Protein AF-A0A1S3YRH4-F1 (afdb_monomer)

InterPro domains:
  IPR007581 Endonuclease V [PF04493] (27-165)
  IPR007581 Endonuclease V [PTHR28511] (27-176)
  IPR007581 Endonuclease V [cd06559] (27-170)

Structure (mmCIF, N/CA/C/O backbone):
data_AF-A0A1S3YRH4-F1
#
_entry.id   AF-A0A1S3YRH4-F1
#
loop_
_atom_site.group_PDB
_atom_site.id
_atom_site.type_sym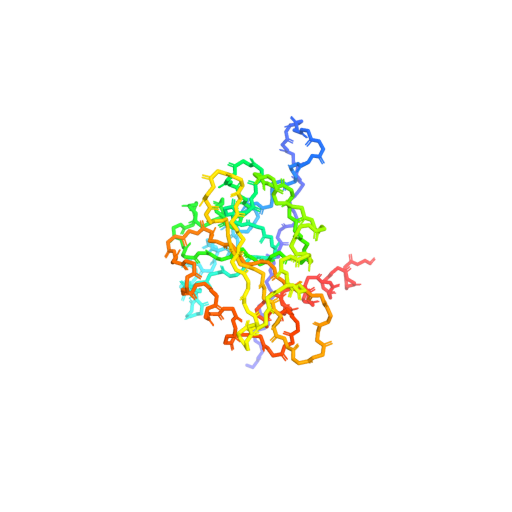bol
_atom_site.label_atom_id
_atom_site.label_alt_id
_atom_site.label_comp_id
_atom_site.label_asym_id
_atom_site.label_entity_id
_atom_site.label_seq_id
_atom_site.pdbx_PDB_ins_code
_atom_site.Cartn_x
_atom_site.Cartn_y
_atom_site.Cartn_z
_atom_site.occupancy
_atom_site.B_iso_or_equiv
_atom_site.auth_seq_id
_atom_site.auth_comp_id
_atom_site.auth_asym_id
_atom_site.auth_atom_id
_atom_site.pdbx_PDB_model_num
ATOM 1 N N . MET A 1 1 ? 37.713 -3.242 -17.445 1.00 33.09 1 MET A N 1
ATOM 2 C CA . MET A 1 1 ? 37.711 -2.655 -16.093 1.00 33.09 1 MET A CA 1
ATOM 3 C C . MET A 1 1 ? 37.104 -1.276 -16.250 1.00 33.09 1 MET A C 1
ATOM 5 O O . MET A 1 1 ? 37.664 -0.493 -17.000 1.00 33.09 1 MET A O 1
ATOM 9 N N . ASN A 1 2 ? 35.943 -1.085 -15.620 1.00 30.12 2 ASN A N 1
ATOM 10 C CA . ASN A 1 2 ? 35.124 0.131 -15.515 1.00 30.12 2 ASN A CA 1
ATOM 11 C C . ASN A 1 2 ? 34.369 0.575 -16.782 1.00 30.12 2 ASN A C 1
ATOM 13 O O . ASN A 1 2 ? 34.839 1.422 -17.530 1.00 30.12 2 ASN A O 1
ATOM 17 N N . ASP A 1 3 ? 33.164 0.018 -16.954 1.00 28.14 3 ASP A N 1
ATOM 18 C CA . ASP A 1 3 ? 32.075 0.634 -17.722 1.00 28.14 3 ASP A CA 1
ATOM 19 C C . ASP A 1 3 ? 31.057 1.213 -16.726 1.00 28.14 3 ASP A C 1
ATOM 21 O O . ASP A 1 3 ? 30.126 0.531 -16.287 1.00 28.14 3 ASP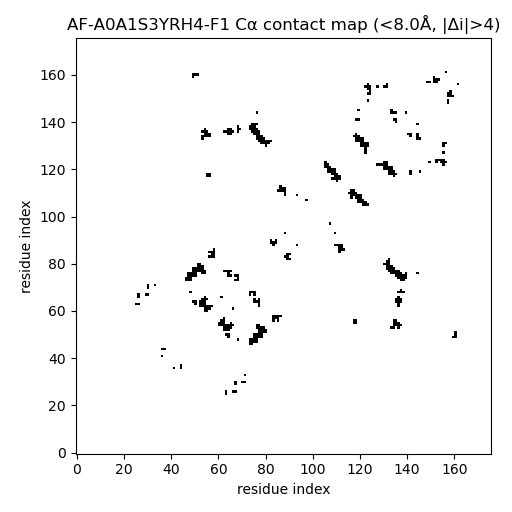 A O 1
ATOM 25 N N . ASP A 1 4 ? 31.255 2.475 -16.354 1.00 32.66 4 ASP A N 1
ATOM 26 C CA . ASP A 1 4 ? 30.275 3.285 -15.635 1.00 32.66 4 ASP A CA 1
ATOM 27 C C . ASP A 1 4 ? 29.187 3.732 -16.621 1.00 32.66 4 ASP A C 1
ATOM 29 O O . ASP A 1 4 ? 29.315 4.734 -17.324 1.00 32.66 4 ASP A O 1
ATOM 33 N N . LYS A 1 5 ? 28.097 2.963 -16.714 1.00 31.56 5 LYS A N 1
ATOM 34 C CA . LYS A 1 5 ? 26.889 3.397 -17.429 1.00 31.56 5 LYS A CA 1
ATOM 35 C C . LYS A 1 5 ? 26.011 4.204 -16.481 1.00 31.56 5 LYS A C 1
ATOM 37 O O . LYS A 1 5 ? 25.151 3.661 -15.789 1.00 31.56 5 LYS A O 1
ATOM 42 N N . GLU A 1 6 ? 26.249 5.512 -16.467 1.00 27.02 6 GLU A N 1
ATOM 43 C CA . GLU A 1 6 ? 25.342 6.516 -15.915 1.00 27.02 6 GLU A CA 1
ATOM 44 C C . GLU A 1 6 ? 23.920 6.318 -16.459 1.00 27.02 6 GLU A C 1
ATOM 46 O O . GLU A 1 6 ? 23.666 6.356 -17.666 1.00 27.02 6 GLU A O 1
ATOM 51 N N . ALA A 1 7 ? 22.966 6.122 -15.548 1.00 29.58 7 ALA A N 1
ATOM 52 C CA . ALA A 1 7 ? 21.548 6.178 -15.856 1.00 29.58 7 ALA A CA 1
ATOM 53 C C . ALA A 1 7 ? 21.168 7.634 -16.168 1.00 29.58 7 ALA A C 1
ATOM 55 O O . ALA A 1 7 ? 20.941 8.445 -15.271 1.00 29.58 7 ALA A O 1
ATOM 56 N N . THR A 1 8 ? 21.104 7.967 -17.453 1.00 25.91 8 THR A N 1
ATOM 57 C CA . THR A 1 8 ? 20.607 9.252 -17.948 1.00 25.91 8 THR A CA 1
ATOM 58 C C . THR A 1 8 ? 19.103 9.364 -17.672 1.00 25.91 8 THR A C 1
ATOM 60 O O . THR A 1 8 ? 18.264 8.727 -18.312 1.00 25.91 8 THR A O 1
ATOM 63 N N . PHE A 1 9 ? 18.749 10.161 -16.661 1.00 31.09 9 PHE A N 1
ATOM 64 C CA . PHE A 1 9 ? 17.375 10.570 -16.374 1.00 31.09 9 PHE A CA 1
ATOM 65 C C . PHE A 1 9 ? 17.055 11.808 -17.216 1.00 31.09 9 PHE A C 1
ATOM 67 O O . PHE A 1 9 ? 17.721 12.832 -17.093 1.00 31.09 9 PHE A O 1
ATOM 74 N N . SER A 1 10 ? 16.061 11.707 -18.097 1.00 30.06 10 SER A N 1
ATOM 75 C CA . SER A 1 10 ? 15.602 12.830 -18.910 1.00 30.06 10 SER A CA 1
ATOM 76 C C . SER A 1 10 ? 14.799 13.800 -18.046 1.00 30.06 10 SER A C 1
ATOM 78 O O . SER A 1 10 ? 13.695 13.465 -17.610 1.00 30.06 10 SER A O 1
ATOM 80 N N . GLU A 1 11 ? 15.314 15.008 -17.841 1.00 33.12 11 GLU A N 1
ATOM 81 C CA . GLU A 1 11 ? 14.504 16.143 -17.409 1.00 33.12 11 GLU A CA 1
ATOM 82 C C . GLU A 1 11 ? 13.465 16.426 -18.500 1.00 33.12 11 GLU A C 1
ATOM 84 O O . GLU A 1 11 ? 13.799 16.863 -19.601 1.00 33.12 11 GLU A O 1
ATOM 89 N N . ARG A 1 12 ? 12.193 16.119 -18.233 1.00 33.22 12 ARG A N 1
ATOM 90 C CA . ARG A 1 12 ? 11.092 16.549 -19.096 1.00 33.22 12 ARG A CA 1
ATOM 91 C C . ARG A 1 12 ? 10.266 17.595 -18.370 1.00 33.22 12 ARG A C 1
ATOM 93 O O . ARG A 1 12 ? 9.670 17.317 -17.332 1.00 33.22 12 ARG A O 1
ATOM 100 N N . ASN A 1 13 ? 10.244 18.788 -18.961 1.00 33.44 13 ASN A N 1
ATOM 101 C CA . ASN A 1 13 ? 9.302 19.851 -18.646 1.00 33.44 13 ASN A CA 1
ATOM 102 C C . ASN A 1 13 ? 7.877 19.295 -18.714 1.00 33.44 13 ASN A C 1
ATOM 104 O O . ASN A 1 13 ? 7.435 18.803 -19.753 1.00 33.44 13 ASN A O 1
ATOM 108 N N . CYS A 1 14 ? 7.180 19.355 -17.582 1.00 34.00 14 CYS A N 1
ATOM 109 C CA . CYS A 1 14 ? 5.786 18.966 -17.450 1.00 34.00 14 CYS A CA 1
ATOM 110 C C . CYS A 1 14 ? 4.911 20.028 -18.128 1.00 34.00 14 CYS A C 1
ATOM 112 O O . CYS A 1 14 ? 4.502 21.007 -17.509 1.00 34.00 14 CYS A O 1
ATOM 114 N N . SER A 1 15 ? 4.676 19.867 -19.427 1.00 36.12 15 SER A N 1
ATOM 115 C CA . SER A 1 15 ? 3.662 20.613 -20.166 1.00 36.12 15 SER A CA 1
ATOM 116 C C . SER A 1 15 ? 2.435 19.723 -20.350 1.00 36.12 15 SER A C 1
ATOM 118 O O . SER A 1 15 ? 2.284 19.065 -21.377 1.00 36.12 15 SER A O 1
ATOM 120 N N . THR A 1 16 ? 1.563 19.697 -19.344 1.00 36.62 16 THR A N 1
ATOM 121 C CA . THR A 1 16 ? 0.171 19.259 -19.502 1.00 36.62 16 THR A CA 1
ATOM 122 C C . THR A 1 16 ? -0.742 20.278 -18.841 1.00 36.62 16 THR A C 1
ATOM 124 O O . THR A 1 16 ? -0.547 20.662 -17.689 1.00 36.62 16 THR A O 1
ATOM 127 N N . GLU A 1 17 ? -1.696 20.750 -19.632 1.00 33.44 17 GLU A N 1
ATOM 128 C CA . GLU A 1 17 ? -2.627 21.833 -19.354 1.00 33.44 17 GLU A CA 1
ATOM 129 C C . GLU A 1 17 ? -3.457 21.600 -18.075 1.00 33.44 17 GLU A C 1
ATOM 131 O O . GLU A 1 17 ? -3.963 20.511 -17.817 1.00 33.44 17 GLU A O 1
ATOM 136 N N . PHE A 1 18 ? -3.551 22.671 -17.281 1.00 41.06 18 PHE A N 1
ATOM 137 C CA . PHE A 1 18 ? -4.451 22.969 -16.157 1.00 41.06 18 PHE A CA 1
ATOM 138 C C . PHE A 1 18 ? -5.269 21.805 -15.546 1.00 41.06 18 PHE A C 1
ATOM 140 O O . PHE A 1 18 ? -6.384 21.503 -15.972 1.00 41.06 18 PHE A O 1
ATOM 147 N N . GLN A 1 19 ? -4.785 21.244 -14.432 1.00 33.69 19 GLN A N 1
ATOM 148 C CA . GLN A 1 19 ? -5.600 20.471 -13.488 1.00 33.69 19 GLN A CA 1
ATOM 149 C C . GLN A 1 19 ? -5.429 21.033 -12.072 1.00 33.69 19 GLN A C 1
ATOM 151 O O . GLN A 1 19 ? -4.353 21.485 -11.690 1.00 33.69 19 GLN A O 1
ATOM 156 N N . SER A 1 20 ? -6.527 21.050 -11.313 1.00 30.47 20 SER A N 1
ATOM 157 C CA . SER A 1 20 ? -6.654 21.617 -9.962 1.00 30.47 20 SER A CA 1
ATOM 158 C C . SER A 1 20 ? -5.473 21.299 -9.016 1.00 30.47 20 SER A C 1
ATOM 160 O O . SER A 1 20 ? -4.877 20.230 -9.158 1.00 30.47 20 SER A O 1
ATOM 162 N N . PRO A 1 21 ? -5.197 22.120 -7.977 1.00 33.88 21 PRO A N 1
ATOM 163 C CA . PRO A 1 21 ? -3.959 22.086 -7.171 1.00 33.88 21 PRO A CA 1
ATOM 164 C C . PRO A 1 21 ? -3.642 20.787 -6.399 1.00 33.88 21 PRO A C 1
ATOM 166 O O . PRO A 1 21 ? -2.676 20.747 -5.644 1.00 33.88 21 PRO A O 1
ATOM 169 N N . GLN A 1 22 ? -4.458 19.739 -6.521 1.00 44.25 22 GLN A N 1
ATOM 170 C CA . GLN A 1 22 ? -4.387 18.521 -5.710 1.00 44.25 22 GLN A CA 1
ATOM 171 C C . GLN A 1 22 ? -3.905 17.277 -6.468 1.00 44.25 22 GLN A C 1
ATOM 173 O O . GLN A 1 22 ? -3.795 16.215 -5.857 1.00 44.25 22 GLN A O 1
ATOM 178 N N . GLN A 1 23 ? -3.609 17.366 -7.767 1.00 46.62 23 GLN A N 1
ATOM 179 C CA . GLN A 1 23 ? -3.253 16.187 -8.559 1.00 46.62 23 GLN A CA 1
ATOM 180 C C . GLN A 1 23 ? -1.986 16.425 -9.383 1.00 46.62 23 GLN A C 1
ATOM 182 O O . GLN A 1 23 ? -2.016 16.550 -10.598 1.00 46.62 23 GLN A O 1
ATOM 187 N N . MET A 1 24 ? -0.846 16.472 -8.690 1.00 47.25 24 MET A N 1
ATOM 188 C CA . MET A 1 24 ? 0.444 16.191 -9.319 1.00 47.25 24 MET A CA 1
ATOM 189 C C . MET A 1 24 ? 0.409 14.718 -9.749 1.00 47.25 24 MET A C 1
ATOM 191 O O . MET A 1 24 ? 0.472 13.823 -8.899 1.00 47.25 24 MET A O 1
ATOM 195 N N . ASP A 1 25 ? 0.211 14.455 -11.041 1.00 68.56 25 ASP A N 1
ATOM 196 C CA . ASP A 1 25 ? 0.123 13.089 -11.552 1.00 68.56 25 ASP A CA 1
ATOM 197 C C . ASP A 1 25 ? 1.529 12.488 -11.670 1.00 68.56 25 ASP A C 1
ATOM 199 O O . ASP A 1 25 ? 2.232 12.644 -12.665 1.00 68.56 25 ASP A O 1
ATOM 203 N N . TRP A 1 26 ? 1.979 11.834 -10.599 1.00 80.56 26 TRP A N 1
ATOM 204 C CA . TRP A 1 26 ? 3.261 11.124 -10.555 1.00 80.56 26 TRP A CA 1
ATOM 205 C C . TRP A 1 26 ? 3.226 9.784 -11.300 1.00 80.56 26 TRP A C 1
ATOM 207 O O . TRP A 1 26 ? 4.278 9.176 -11.518 1.00 80.56 26 TRP A O 1
ATOM 217 N N . ALA A 1 27 ? 2.037 9.295 -11.672 1.00 82.81 27 ALA A N 1
ATOM 218 C CA . ALA A 1 27 ? 1.888 7.980 -12.279 1.00 82.81 27 ALA A CA 1
ATOM 219 C C . ALA A 1 27 ? 2.644 7.846 -13.616 1.00 82.81 27 ALA A C 1
ATOM 221 O O . ALA A 1 27 ? 3.379 6.867 -13.746 1.00 82.81 27 ALA A O 1
ATOM 222 N N . PRO A 1 28 ? 2.592 8.806 -14.566 1.00 89.50 28 PRO A N 1
ATOM 223 C CA . PRO A 1 28 ? 3.319 8.699 -15.834 1.00 89.50 28 PRO A CA 1
ATOM 224 C C . PRO A 1 28 ? 4.835 8.541 -15.659 1.00 89.50 28 PRO A C 1
ATOM 226 O O . PRO A 1 28 ? 5.449 7.705 -16.318 1.00 89.50 28 PRO A O 1
ATOM 229 N N . VAL A 1 29 ? 5.435 9.290 -14.727 1.00 90.62 29 VAL A N 1
ATOM 230 C CA . VAL A 1 29 ? 6.883 9.226 -14.456 1.00 90.62 29 VAL A CA 1
ATOM 231 C C . VAL A 1 29 ? 7.269 7.860 -13.888 1.00 90.62 29 VAL A C 1
ATOM 233 O O . VAL A 1 29 ? 8.251 7.254 -14.314 1.00 90.62 29 VAL A O 1
ATOM 236 N N . LEU A 1 30 ? 6.483 7.343 -12.942 1.00 91.44 30 LEU A N 1
ATOM 237 C CA . LEU A 1 30 ? 6.738 6.038 -12.329 1.00 91.44 30 LEU A CA 1
ATOM 238 C C . LEU A 1 30 ? 6.523 4.887 -13.322 1.00 91.44 30 LEU A C 1
ATOM 240 O O . LEU A 1 30 ? 7.294 3.927 -13.322 1.00 91.44 30 LEU A O 1
ATOM 244 N N . LEU A 1 31 ? 5.529 5.001 -14.204 1.00 93.19 31 LEU A N 1
ATOM 245 C CA . LEU A 1 31 ? 5.283 4.029 -15.269 1.00 93.19 31 LEU A CA 1
ATOM 246 C C . LEU A 1 31 ? 6.423 3.991 -16.282 1.00 93.19 31 LEU A C 1
ATOM 248 O O . LEU A 1 31 ? 6.834 2.905 -16.679 1.00 93.19 31 LEU A O 1
ATOM 252 N N . GLU A 1 32 ? 6.986 5.142 -16.649 1.00 93.69 32 GLU A N 1
ATOM 253 C CA . GLU A 1 32 ? 8.148 5.189 -17.537 1.00 93.69 32 GLU A CA 1
ATOM 254 C C . GLU A 1 32 ? 9.357 4.455 -16.932 1.00 93.69 32 GLU A C 1
ATOM 256 O O . GLU A 1 32 ? 10.061 3.726 -17.633 1.00 93.69 32 GLU A O 1
ATOM 261 N N . LEU A 1 33 ? 9.592 4.602 -15.624 1.00 92.31 33 LEU A N 1
ATOM 262 C CA . LEU A 1 33 ? 10.668 3.884 -14.933 1.00 92.31 33 LEU A CA 1
ATOM 263 C C . LEU A 1 33 ? 10.432 2.369 -14.932 1.00 92.31 33 LEU A C 1
ATOM 265 O O . LEU A 1 33 ? 11.353 1.604 -15.227 1.00 92.31 33 LEU A O 1
ATOM 269 N N . LEU A 1 34 ? 9.202 1.932 -14.650 1.00 93.81 34 LEU A N 1
ATOM 270 C CA . LEU A 1 34 ? 8.837 0.514 -14.694 1.00 93.81 34 LEU A CA 1
ATOM 271 C C . LEU A 1 34 ? 8.969 -0.064 -16.108 1.00 93.81 34 LEU A C 1
ATOM 273 O O . LEU A 1 34 ? 9.482 -1.171 -16.269 1.00 93.81 34 LEU A O 1
ATOM 277 N N . ASP A 1 35 ? 8.557 0.684 -17.129 1.00 93.38 35 ASP A N 1
ATOM 278 C CA . ASP A 1 35 ? 8.669 0.281 -18.531 1.00 93.38 35 ASP A CA 1
ATOM 279 C C . ASP A 1 35 ? 10.136 0.152 -18.966 1.00 93.38 35 ASP A C 1
ATOM 281 O O . ASP A 1 35 ? 10.517 -0.853 -19.566 1.00 93.38 35 ASP A O 1
ATOM 285 N N . LYS A 1 36 ? 11.003 1.094 -18.569 1.00 93.62 36 LYS A N 1
ATOM 286 C CA . LYS A 1 36 ? 12.458 0.992 -18.785 1.00 93.62 36 LYS A CA 1
ATOM 287 C C . LYS A 1 36 ? 13.042 -0.268 -18.139 1.00 93.62 36 LYS A C 1
ATOM 289 O O . LYS A 1 36 ? 13.802 -0.986 -18.786 1.00 93.62 36 LYS A O 1
ATOM 294 N N . MET A 1 37 ? 12.671 -0.577 -16.893 1.00 94.38 37 MET A N 1
ATOM 295 C CA . MET A 1 37 ? 13.126 -1.803 -16.220 1.00 94.38 37 MET A CA 1
ATOM 296 C C . MET A 1 37 ? 12.649 -3.070 -16.939 1.00 94.38 37 MET A C 1
ATOM 298 O O . MET A 1 37 ? 13.423 -4.015 -17.097 1.00 94.38 37 MET A O 1
ATOM 302 N N . LYS A 1 38 ? 11.388 -3.079 -17.389 1.00 92.25 38 LYS A N 1
ATOM 303 C CA . LYS A 1 38 ? 10.774 -4.212 -18.090 1.00 92.25 38 LYS A CA 1
ATOM 304 C C . LYS A 1 38 ? 11.427 -4.455 -19.452 1.00 92.25 38 LYS A C 1
ATOM 306 O O . LYS A 1 38 ? 11.793 -5.587 -19.753 1.00 92.25 38 LYS A O 1
ATOM 311 N N . LYS A 1 39 ? 11.635 -3.398 -20.244 1.00 93.38 39 LYS A N 1
ATOM 312 C CA . LYS A 1 39 ? 12.283 -3.456 -21.568 1.00 93.38 39 LYS A CA 1
ATOM 313 C C . LYS A 1 39 ? 13.733 -3.917 -21.502 1.00 93.38 39 LYS A C 1
ATOM 315 O O . LYS A 1 39 ? 14.169 -4.673 -22.362 1.00 93.38 39 LYS A O 1
ATOM 320 N N . ASN A 1 40 ? 14.454 -3.518 -20.460 1.00 93.19 40 ASN A N 1
ATOM 321 C CA . ASN A 1 40 ? 15.837 -3.940 -20.247 1.00 93.19 40 ASN A CA 1
ATOM 322 C C . ASN A 1 40 ? 15.954 -5.357 -19.655 1.00 93.19 40 ASN A C 1
ATOM 324 O O . ASN A 1 40 ? 17.053 -5.750 -19.272 1.00 93.19 40 ASN A O 1
ATOM 328 N N . ALA A 1 41 ? 14.842 -6.101 -19.546 1.00 84.88 41 ALA A N 1
ATOM 329 C CA . ALA A 1 41 ? 14.771 -7.436 -18.952 1.00 84.88 41 ALA A CA 1
ATOM 330 C C . ALA A 1 41 ? 15.511 -7.516 -17.606 1.00 84.88 41 ALA A C 1
ATOM 332 O O . ALA A 1 41 ? 16.251 -8.461 -17.330 1.00 84.88 41 ALA A O 1
ATOM 333 N N . HIS A 1 42 ? 15.349 -6.479 -16.779 1.00 85.69 42 HIS A N 1
ATOM 334 C CA . HIS A 1 42 ? 16.118 -6.354 -15.555 1.00 85.69 42 HIS A CA 1
ATOM 335 C C . HIS A 1 42 ? 15.783 -7.528 -14.617 1.00 85.69 42 HIS A C 1
ATOM 337 O O . HIS A 1 42 ? 14.610 -7.701 -14.275 1.00 85.69 42 HIS A O 1
ATOM 343 N N . PRO A 1 43 ? 16.775 -8.313 -14.149 1.00 91.31 43 PRO A N 1
ATOM 344 C CA . PRO A 1 43 ? 16.527 -9.530 -13.367 1.00 91.31 43 PRO A CA 1
ATOM 345 C C . PRO A 1 43 ? 15.821 -9.251 -12.032 1.00 91.31 43 PRO A C 1
ATOM 347 O O . PRO A 1 43 ? 15.277 -10.155 -11.409 1.00 91.31 43 PRO A O 1
ATOM 350 N N . PHE A 1 44 ? 15.807 -7.986 -11.609 1.00 89.88 44 PHE A N 1
ATOM 351 C CA . PHE A 1 44 ? 15.163 -7.513 -10.388 1.00 89.88 44 PHE A CA 1
ATOM 352 C C . PHE A 1 44 ? 13.871 -6.724 -10.656 1.00 89.88 44 PHE A C 1
ATOM 354 O O . PHE A 1 44 ? 13.565 -5.787 -9.917 1.00 89.88 44 PHE A O 1
ATOM 361 N N . TYR A 1 45 ? 13.136 -7.029 -11.732 1.00 93.88 45 TYR A N 1
ATOM 362 C CA . TYR A 1 45 ? 11.791 -6.474 -11.908 1.00 93.88 45 TYR A CA 1
ATOM 363 C C . TYR A 1 45 ? 10.902 -6.899 -10.722 1.00 93.88 45 TYR A C 1
ATOM 365 O O . TYR A 1 45 ? 10.878 -8.085 -10.378 1.00 93.88 45 TYR A O 1
ATOM 373 N N . PRO A 1 46 ? 10.212 -5.961 -10.049 1.00 95.06 46 PRO A N 1
ATOM 374 C CA . PRO A 1 46 ? 9.507 -6.272 -8.814 1.00 95.06 46 PRO A CA 1
ATOM 375 C C . PRO A 1 46 ? 8.319 -7.200 -9.069 1.00 95.06 46 PRO A C 1
ATOM 377 O O . PRO A 1 46 ? 7.574 -7.025 -10.027 1.00 95.06 46 PRO A O 1
ATOM 380 N N . GLN A 1 47 ? 8.102 -8.150 -8.162 1.00 95.81 47 GLN A N 1
ATOM 381 C CA . GLN A 1 47 ? 6.880 -8.965 -8.127 1.00 95.81 47 GLN A CA 1
ATOM 382 C C . GLN A 1 47 ? 5.732 -8.241 -7.406 1.00 95.81 47 GLN A C 1
ATOM 384 O O . GLN A 1 47 ? 4.563 -8.532 -7.637 1.00 95.81 47 GLN A O 1
ATOM 389 N N . LEU A 1 48 ? 6.076 -7.298 -6.525 1.00 97.19 48 LEU A N 1
ATOM 390 C CA . LEU A 1 48 ? 5.153 -6.440 -5.796 1.00 97.19 48 LEU A CA 1
ATOM 391 C C . LEU A 1 48 ? 5.805 -5.074 -5.588 1.00 97.19 48 LEU A C 1
ATOM 393 O O . LEU A 1 48 ? 6.974 -4.987 -5.209 1.00 97.19 48 LEU A O 1
ATOM 397 N N . LEU A 1 49 ? 5.040 -4.010 -5.809 1.00 97.31 49 LEU A N 1
ATOM 398 C CA . LEU A 1 49 ? 5.491 -2.633 -5.645 1.00 97.31 49 LEU A CA 1
ATOM 399 C C . LEU A 1 49 ? 4.831 -1.984 -4.421 1.00 97.31 49 LEU A C 1
ATOM 401 O O . LEU A 1 49 ? 3.607 -1.910 -4.309 1.00 97.31 49 LEU A O 1
ATOM 405 N N . MET A 1 50 ? 5.657 -1.477 -3.505 1.00 97.81 50 MET A N 1
ATOM 406 C CA . MET A 1 50 ? 5.207 -0.660 -2.377 1.00 97.81 50 MET A CA 1
ATOM 407 C C . MET A 1 50 ? 5.292 0.816 -2.747 1.00 97.81 50 MET A C 1
ATOM 409 O O . MET A 1 50 ? 6.355 1.300 -3.133 1.00 97.81 50 MET A O 1
ATOM 413 N N . VAL A 1 51 ? 4.181 1.530 -2.606 1.00 96.44 51 VAL A N 1
ATOM 414 C CA . VAL A 1 51 ? 4.068 2.946 -2.966 1.00 96.44 51 VAL A CA 1
ATOM 415 C C . VAL A 1 51 ? 3.923 3.777 -1.692 1.00 96.44 51 VAL A C 1
ATOM 417 O O . VAL A 1 51 ? 3.074 3.469 -0.854 1.00 96.44 51 VAL A O 1
ATOM 420 N N . ASP A 1 52 ? 4.734 4.833 -1.544 1.00 95.00 52 ASP A N 1
ATOM 421 C CA . ASP A 1 52 ? 4.569 5.839 -0.479 1.00 95.00 52 ASP A CA 1
ATOM 422 C C . ASP A 1 52 ? 3.355 6.716 -0.801 1.00 95.00 52 ASP A C 1
ATOM 424 O O . ASP A 1 52 ? 3.440 7.728 -1.495 1.00 95.00 52 ASP A O 1
ATOM 428 N N . GLY A 1 53 ? 2.187 6.249 -0.383 1.00 93.75 53 GLY A N 1
ATOM 429 C CA . GLY A 1 53 ? 0.899 6.790 -0.782 1.00 93.75 53 GLY A CA 1
ATOM 430 C C . GLY A 1 53 ? -0.211 5.779 -0.535 1.00 93.75 53 GLY A C 1
ATOM 431 O O . GLY A 1 53 ? 0.022 4.689 -0.019 1.00 93.75 53 GLY A O 1
ATOM 432 N N . ASN A 1 54 ? -1.437 6.131 -0.908 1.00 95.25 54 ASN A N 1
ATOM 433 C CA . ASN A 1 54 ? -2.591 5.267 -0.671 1.00 95.25 54 ASN A CA 1
ATOM 434 C C . ASN A 1 54 ? -2.995 4.486 -1.921 1.00 95.25 54 ASN A C 1
ATOM 436 O O . ASN A 1 54 ? -2.752 4.914 -3.051 1.00 95.25 54 ASN A O 1
ATOM 440 N N . GLY A 1 55 ? -3.636 3.344 -1.694 1.00 95.81 55 GLY A N 1
ATOM 441 C CA . GLY A 1 55 ? -4.423 2.614 -2.677 1.00 95.81 55 GLY A CA 1
ATOM 442 C C . GLY A 1 55 ? -5.908 2.903 -2.473 1.00 95.81 55 GLY A C 1
ATOM 443 O O . GLY A 1 55 ? -6.331 4.048 -2.638 1.00 95.81 55 GLY A O 1
ATOM 444 N N . LEU A 1 56 ? -6.681 1.887 -2.079 1.00 95.25 56 LEU A N 1
ATOM 445 C CA . LEU A 1 56 ? -8.121 2.011 -1.831 1.00 95.25 56 LEU A CA 1
ATOM 446 C C . LEU A 1 56 ? -8.453 3.028 -0.731 1.00 95.25 56 LEU A C 1
ATOM 448 O O . LEU A 1 56 ? -9.482 3.681 -0.830 1.00 95.25 56 LEU A O 1
ATOM 452 N N . LEU A 1 57 ? -7.585 3.211 0.275 1.00 93.81 57 LEU A N 1
ATOM 453 C CA . LEU A 1 57 ? -7.734 4.191 1.367 1.00 93.81 57 LEU A CA 1
ATOM 454 C C . LEU A 1 57 ? -7.553 5.634 0.857 1.00 93.81 57 LEU A C 1
ATOM 456 O O . LEU A 1 57 ? -6.597 6.339 1.182 1.00 93.81 57 LEU A O 1
ATOM 460 N N . HIS A 1 58 ? -8.464 6.067 0.001 1.00 93.06 58 HIS A N 1
ATOM 461 C CA . HIS A 1 58 ? -8.449 7.341 -0.692 1.00 93.06 58 HIS A CA 1
ATOM 462 C C . HIS A 1 58 ? -9.896 7.836 -0.849 1.00 93.06 58 HIS A C 1
ATOM 464 O O . HIS A 1 58 ? -10.774 7.004 -1.058 1.00 93.06 58 HIS A O 1
ATOM 470 N N . PRO A 1 59 ? -10.185 9.154 -0.807 1.00 89.25 59 PRO A N 1
ATOM 471 C CA . PRO A 1 59 ? -11.566 9.65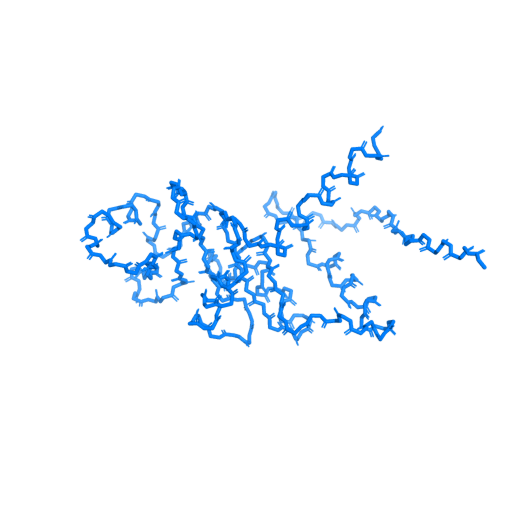9 -0.882 1.00 89.25 59 PRO A CA 1
ATOM 472 C C . PRO A 1 59 ? -12.355 9.190 -2.111 1.00 89.25 59 PRO A C 1
ATOM 474 O O . PRO A 1 59 ? -13.573 9.088 -2.067 1.00 89.25 59 PRO A O 1
ATOM 477 N N . ARG A 1 60 ? -11.651 8.886 -3.207 1.00 90.75 60 ARG A N 1
ATOM 478 C CA . ARG A 1 60 ? -12.227 8.341 -4.450 1.00 90.75 60 ARG A CA 1
ATOM 479 C C . ARG A 1 60 ? -12.099 6.818 -4.587 1.00 90.75 60 ARG A C 1
ATOM 481 O O . ARG A 1 60 ? -12.316 6.297 -5.670 1.00 90.75 60 ARG A O 1
ATOM 488 N N . GLY A 1 61 ? -11.620 6.116 -3.562 1.00 91.62 61 GLY A N 1
ATOM 489 C CA . GLY A 1 61 ? -11.300 4.685 -3.635 1.00 91.62 61 GLY A CA 1
ATOM 490 C C . GLY A 1 61 ? -10.168 4.321 -4.601 1.00 91.62 61 GLY A C 1
ATOM 491 O O . GLY A 1 61 ? -9.955 3.150 -4.880 1.00 91.62 61 GLY A O 1
ATOM 492 N N . PHE A 1 62 ? -9.447 5.311 -5.133 1.00 93.81 62 PHE A N 1
ATOM 493 C CA . PHE A 1 62 ? -8.442 5.116 -6.174 1.00 93.81 62 PHE A CA 1
ATOM 494 C C . PHE A 1 62 ? -7.251 6.055 -5.959 1.00 93.81 62 PHE A C 1
ATOM 496 O O . PHE A 1 62 ? -7.208 7.169 -6.484 1.00 93.81 62 PHE A O 1
ATOM 503 N N . GLY A 1 63 ? -6.325 5.643 -5.095 1.00 94.19 63 GLY A N 1
ATOM 504 C CA . GLY A 1 63 ? -5.077 6.359 -4.838 1.00 94.19 63 GLY A CA 1
ATOM 505 C C . GLY A 1 63 ? -3.956 5.996 -5.820 1.00 94.19 63 GLY A C 1
ATOM 506 O O . GLY A 1 63 ? -4.131 5.185 -6.731 1.00 94.19 63 GLY A O 1
ATOM 507 N N . LEU A 1 64 ? -2.769 6.574 -5.608 1.00 94.75 64 LEU A N 1
ATOM 508 C CA . LEU A 1 64 ? -1.594 6.376 -6.466 1.00 94.75 64 LEU A CA 1
ATOM 509 C C . LEU A 1 64 ? -1.193 4.897 -6.605 1.00 94.75 64 LEU A C 1
ATOM 511 O O . LEU A 1 64 ? -0.831 4.463 -7.696 1.00 94.75 64 LEU A O 1
ATOM 515 N N . ALA A 1 65 ? -1.289 4.110 -5.527 1.00 96.31 65 ALA A N 1
ATOM 516 C CA . ALA A 1 65 ? -0.951 2.688 -5.575 1.00 96.31 65 ALA A CA 1
ATOM 517 C C . ALA A 1 65 ? -1.911 1.900 -6.482 1.00 96.31 65 ALA A C 1
ATOM 519 O O . ALA A 1 65 ? -1.466 1.025 -7.223 1.00 96.31 65 ALA A O 1
ATOM 520 N N . CYS A 1 66 ? -3.208 2.234 -6.467 1.00 96.62 66 CYS A N 1
ATOM 521 C CA . CYS A 1 66 ? -4.186 1.664 -7.396 1.00 96.62 66 CYS A CA 1
ATOM 522 C C . CYS A 1 66 ? -3.896 2.107 -8.830 1.00 96.62 66 CYS A C 1
ATOM 524 O O . CYS A 1 66 ? -3.848 1.271 -9.727 1.00 96.62 66 CYS A O 1
ATOM 526 N N . HIS A 1 67 ? -3.651 3.405 -9.026 1.00 95.31 67 HIS A N 1
ATOM 527 C CA . HIS A 1 67 ? -3.425 3.990 -10.344 1.00 95.31 67 HIS A CA 1
ATOM 528 C C . HIS A 1 67 ? -2.241 3.334 -11.066 1.00 95.31 67 HIS A C 1
ATOM 530 O O . HIS A 1 67 ? -2.399 2.825 -12.174 1.00 95.31 67 HIS A O 1
ATOM 536 N N . ILE A 1 68 ? -1.078 3.262 -10.410 1.00 95.56 68 ILE A N 1
ATOM 537 C CA . ILE A 1 68 ? 0.116 2.629 -10.989 1.00 95.56 68 ILE A CA 1
ATOM 538 C C . ILE A 1 68 ? -0.091 1.125 -11.152 1.00 95.56 68 ILE A C 1
ATOM 540 O O . ILE A 1 68 ? 0.286 0.573 -12.179 1.00 95.56 68 ILE A O 1
ATOM 544 N N . GLY A 1 69 ? -0.686 0.459 -10.157 1.00 96.50 69 GLY A N 1
ATOM 545 C CA . GLY A 1 69 ? -0.863 -0.992 -10.184 1.00 96.50 69 GLY A CA 1
ATOM 546 C C . GLY A 1 69 ? -1.713 -1.459 -11.358 1.00 96.50 69 GLY A C 1
ATOM 547 O O . GLY A 1 69 ? -1.321 -2.391 -12.052 1.00 96.50 69 GLY A O 1
ATOM 548 N N . VAL A 1 70 ? -2.824 -0.764 -11.621 1.00 96.44 70 VAL A N 1
ATOM 549 C CA . VAL A 1 70 ? -3.705 -1.055 -12.761 1.00 96.44 70 VAL A CA 1
ATOM 550 C C . VAL A 1 70 ? -2.994 -0.797 -14.089 1.00 96.44 70 VAL A C 1
ATOM 552 O O . VAL A 1 70 ? -3.036 -1.648 -14.970 1.00 96.44 70 VAL A O 1
ATOM 555 N N . LEU A 1 71 ? -2.320 0.348 -14.240 1.00 95.56 71 LEU A N 1
ATOM 556 C CA . LEU A 1 71 ? -1.658 0.704 -15.500 1.00 95.56 71 LEU A CA 1
ATOM 557 C C . LEU A 1 71 ? -0.433 -0.171 -15.807 1.00 95.56 71 LEU A C 1
ATOM 559 O O . LEU A 1 71 ? -0.153 -0.443 -16.972 1.00 95.56 71 LEU A O 1
ATOM 563 N N . ALA A 1 72 ? 0.292 -0.623 -14.781 1.00 94.19 72 ALA A N 1
ATOM 564 C CA . ALA A 1 72 ? 1.461 -1.488 -14.930 1.00 94.19 72 ALA A CA 1
ATOM 565 C C . ALA A 1 72 ? 1.126 -2.993 -14.944 1.00 94.19 72 ALA A C 1
ATOM 567 O O . ALA A 1 72 ? 2.031 -3.796 -15.177 1.00 94.19 72 ALA A O 1
ATOM 568 N N . ASP A 1 73 ? -0.130 -3.368 -14.668 1.00 95.94 73 ASP A N 1
ATOM 569 C CA . ASP A 1 73 ? -0.562 -4.741 -14.362 1.00 95.94 73 ASP A CA 1
ATOM 570 C C . ASP A 1 73 ? 0.361 -5.434 -13.336 1.00 95.94 73 ASP A C 1
ATOM 572 O O . ASP A 1 73 ? 0.845 -6.552 -13.526 1.00 95.94 73 ASP A O 1
ATOM 576 N N . LEU A 1 74 ? 0.652 -4.725 -12.242 1.00 96.38 74 LEU A N 1
ATOM 577 C CA . LEU A 1 74 ? 1.608 -5.138 -11.215 1.00 96.38 74 LEU A CA 1
ATOM 578 C C . LEU A 1 74 ? 0.946 -5.120 -9.830 1.00 96.38 74 LEU A C 1
ATOM 580 O O . LEU A 1 74 ? 0.277 -4.136 -9.501 1.00 96.38 74 LEU A O 1
ATOM 584 N N . PRO A 1 75 ? 1.141 -6.149 -8.979 1.00 98.25 75 PRO A N 1
ATOM 585 C CA . PRO A 1 75 ? 0.656 -6.108 -7.608 1.00 98.25 75 PRO A CA 1
ATOM 586 C C . PRO A 1 75 ? 1.216 -4.904 -6.847 1.00 98.25 75 PRO A C 1
ATOM 588 O O . PRO A 1 75 ? 2.432 -4.715 -6.770 1.00 98.25 75 PRO A O 1
ATOM 591 N N . THR A 1 76 ? 0.336 -4.090 -6.266 1.00 98.06 76 THR A N 1
ATOM 592 C CA . THR A 1 76 ? 0.725 -2.867 -5.552 1.00 98.06 76 THR A CA 1
ATOM 593 C C . THR A 1 76 ? 0.090 -2.765 -4.178 1.00 98.06 76 THR A C 1
ATOM 595 O O . THR A 1 76 ? -1.075 -3.110 -3.968 1.00 98.06 76 THR A O 1
ATOM 598 N N . VAL A 1 77 ? 0.857 -2.213 -3.239 1.00 98.38 77 VAL A N 1
ATOM 599 C CA . VAL A 1 77 ? 0.414 -1.890 -1.879 1.00 98.38 77 VAL A CA 1
ATOM 600 C C . VAL A 1 77 ? 0.681 -0.415 -1.610 1.00 98.38 77 VAL A C 1
ATOM 602 O O . VAL A 1 77 ? 1.796 0.067 -1.817 1.00 98.38 77 VAL A O 1
ATOM 605 N N . GLY A 1 78 ? -0.337 0.300 -1.136 1.00 97.50 78 GLY A N 1
ATOM 606 C CA . GLY A 1 78 ? -0.189 1.666 -0.649 1.00 97.50 78 GLY A CA 1
ATOM 607 C C . GLY A 1 78 ? 0.197 1.672 0.825 1.00 97.50 78 GLY A C 1
ATOM 608 O O . GLY A 1 78 ? -0.501 1.071 1.646 1.00 97.50 78 GLY A O 1
ATOM 609 N N . VAL A 1 79 ? 1.287 2.357 1.162 1.00 97.19 79 VAL A N 1
ATOM 610 C CA . VAL A 1 79 ? 1.735 2.577 2.539 1.00 97.19 79 VAL A CA 1
ATOM 611 C C . VAL A 1 79 ? 1.754 4.076 2.822 1.00 97.19 79 VAL A C 1
ATOM 613 O O . VAL A 1 79 ? 2.678 4.792 2.444 1.00 97.19 79 VAL A O 1
ATOM 616 N N . GLY A 1 80 ? 0.726 4.552 3.517 1.00 94.31 80 GLY A N 1
ATOM 617 C CA . GLY A 1 80 ? 0.580 5.942 3.926 1.00 94.31 80 GLY A CA 1
ATOM 618 C C . GLY A 1 80 ? 1.205 6.222 5.294 1.00 94.31 80 GLY A C 1
ATOM 619 O O . GLY A 1 80 ? 1.039 5.468 6.254 1.00 94.31 80 GLY A O 1
ATOM 620 N N . LYS A 1 81 ? 1.890 7.363 5.425 1.00 90.62 81 LYS A N 1
ATOM 621 C CA . LYS A 1 81 ? 2.399 7.871 6.719 1.00 90.62 81 LYS A CA 1
ATOM 622 C C . LYS A 1 81 ? 1.330 8.606 7.538 1.00 90.62 81 LYS A C 1
ATOM 624 O O . LYS A 1 81 ? 1.516 8.767 8.745 1.00 90.62 81 LYS A O 1
ATOM 629 N N . ASN A 1 82 ? 0.256 9.046 6.879 1.00 88.75 82 ASN A N 1
ATOM 630 C CA . ASN A 1 82 ? -0.875 9.787 7.434 1.00 88.75 82 ASN A CA 1
ATOM 631 C C . ASN A 1 82 ? -2.188 9.136 6.980 1.00 88.75 82 ASN A C 1
ATOM 633 O O . ASN A 1 82 ? -2.261 8.611 5.871 1.00 88.75 82 ASN A O 1
ATOM 637 N N . LEU A 1 83 ? -3.220 9.204 7.821 1.00 87.88 83 LEU A N 1
ATOM 638 C CA . LEU A 1 83 ? -4.558 8.721 7.482 1.00 87.88 83 LEU A CA 1
ATOM 639 C C . LEU A 1 83 ? -5.275 9.739 6.589 1.00 87.88 83 LEU A C 1
ATOM 641 O O . LEU A 1 83 ? -5.292 10.928 6.914 1.00 87.88 83 LEU A O 1
ATOM 645 N N . HIS A 1 84 ? -5.895 9.269 5.507 1.00 86.62 84 HIS A N 1
ATOM 646 C CA . HIS A 1 84 ? -6.840 10.065 4.725 1.00 86.62 84 HIS A CA 1
ATOM 647 C C . HIS A 1 84 ? -8.240 9.953 5.327 1.00 86.62 84 HIS A C 1
ATOM 649 O O . HIS A 1 84 ? -8.656 8.868 5.723 1.00 86.62 84 HIS A O 1
ATOM 655 N N . HIS A 1 85 ? -8.964 11.072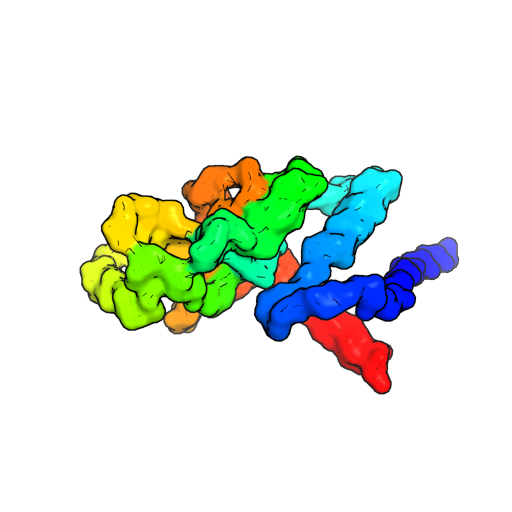 5.362 1.00 87.44 85 HIS A N 1
ATOM 656 C CA . HIS A 1 85 ? -10.360 11.091 5.784 1.00 87.44 85 HIS A CA 1
ATOM 657 C C . HIS A 1 85 ? -11.222 10.443 4.703 1.00 87.44 85 HIS A C 1
ATOM 659 O O . HIS A 1 85 ? -11.389 11.014 3.624 1.00 87.44 85 HIS A O 1
ATOM 665 N N . VAL A 1 86 ? -11.714 9.238 4.978 1.00 89.38 86 VAL A N 1
ATOM 666 C CA . VAL A 1 86 ? -12.549 8.459 4.057 1.00 89.38 86 VAL A CA 1
ATOM 667 C C . VAL A 1 86 ? -13.630 7.751 4.854 1.00 89.38 86 VAL A C 1
ATOM 669 O O . VAL A 1 86 ? -13.319 7.173 5.886 1.00 89.38 86 VAL A O 1
ATOM 672 N N . ASP A 1 87 ? -14.881 7.803 4.396 1.00 88.88 87 ASP A N 1
ATOM 673 C CA . ASP A 1 87 ? -15.972 6.988 4.957 1.00 88.88 87 ASP A CA 1
ATOM 674 C C . ASP A 1 87 ? -16.057 7.028 6.502 1.00 88.88 87 ASP A C 1
ATOM 676 O O . ASP A 1 87 ? -16.038 5.998 7.171 1.00 88.88 87 ASP A O 1
ATOM 680 N N . GLY A 1 88 ? -16.005 8.233 7.083 1.00 87.69 88 GLY A N 1
ATOM 681 C CA . GLY A 1 88 ? -16.040 8.437 8.541 1.00 87.69 88 GLY A CA 1
ATOM 682 C C . GLY A 1 88 ? -14.734 8.140 9.294 1.00 87.69 88 GLY A C 1
ATOM 683 O O . GLY A 1 88 ? -14.590 8.503 10.464 1.00 87.69 88 GLY A O 1
ATOM 684 N N . LEU A 1 89 ? -13.725 7.556 8.638 1.00 90.06 89 LEU A N 1
ATOM 685 C CA . LEU A 1 8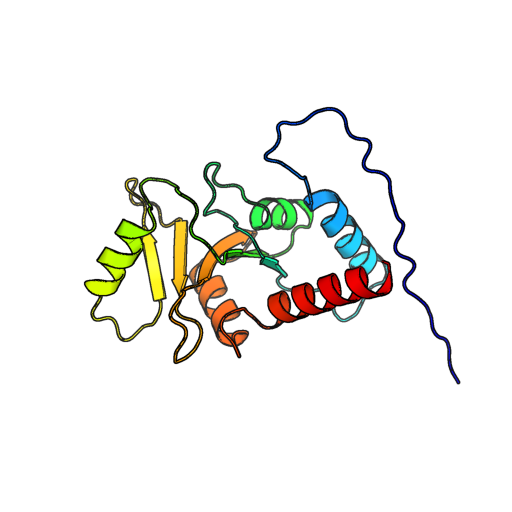9 ? -12.417 7.304 9.240 1.00 90.06 89 LEU A CA 1
ATOM 686 C C . LEU A 1 89 ? -11.671 8.619 9.473 1.00 90.06 89 LEU A C 1
ATOM 688 O O . LEU A 1 89 ? -11.186 9.273 8.549 1.00 90.06 89 LEU A O 1
ATOM 692 N N . THR A 1 90 ? -11.528 8.980 10.745 1.00 88.75 90 THR A N 1
ATOM 693 C CA . THR A 1 90 ? -10.761 10.142 11.201 1.00 88.75 90 THR A CA 1
ATOM 694 C C . THR A 1 90 ? -9.581 9.717 12.069 1.00 88.75 90 THR A C 1
ATOM 696 O O . THR A 1 90 ? -9.548 8.618 12.629 1.00 88.75 90 THR A O 1
ATOM 699 N N . GLN A 1 91 ? -8.578 10.593 12.210 1.00 85.38 91 GLN A N 1
ATOM 700 C CA . GLN A 1 91 ? -7.434 10.287 13.075 1.00 85.38 91 GLN A CA 1
ATOM 701 C C . GLN A 1 91 ? -7.839 10.106 14.540 1.00 85.38 91 GLN A C 1
ATOM 703 O O . GLN A 1 91 ? -7.249 9.264 15.214 1.00 85.38 91 GLN A O 1
ATOM 708 N N . SER A 1 92 ? -8.806 10.883 15.037 1.00 86.19 92 SER A N 1
ATOM 709 C CA . SER A 1 92 ? -9.341 10.731 16.395 1.00 86.19 92 SER A CA 1
ATOM 710 C C . SER A 1 92 ? -9.992 9.364 16.558 1.00 86.19 92 SER A C 1
ATOM 712 O O . SER A 1 92 ? -9.596 8.618 17.449 1.00 86.19 92 SER A O 1
ATOM 714 N N . ARG A 1 93 ? -10.864 8.975 15.621 1.00 85.06 93 ARG A N 1
ATOM 715 C CA . ARG A 1 93 ? -11.547 7.680 15.659 1.00 85.06 93 ARG A CA 1
ATOM 716 C C . ARG A 1 93 ? -10.573 6.506 15.671 1.00 85.06 93 ARG A C 1
ATOM 718 O O . ARG A 1 93 ? -10.706 5.595 16.480 1.00 85.06 93 ARG A O 1
ATOM 725 N N . VAL A 1 94 ? -9.550 6.538 14.817 1.00 85.62 94 VAL A N 1
ATOM 726 C CA . VAL A 1 94 ? -8.528 5.480 14.791 1.00 85.62 94 VAL A CA 1
ATOM 727 C C . VAL A 1 94 ? -7.729 5.431 16.099 1.00 85.62 94 VAL A C 1
ATOM 729 O O . VAL A 1 94 ? -7.378 4.344 16.554 1.00 85.62 94 VAL A O 1
ATOM 732 N N . ARG A 1 95 ? -7.447 6.579 16.732 1.00 84.31 95 ARG A N 1
ATOM 733 C CA . ARG A 1 95 ? -6.777 6.619 18.045 1.00 84.31 95 ARG A CA 1
ATOM 734 C C . ARG A 1 95 ? -7.660 6.048 19.153 1.00 84.31 95 ARG A C 1
ATOM 736 O O . ARG A 1 95 ? -7.149 5.283 19.959 1.00 84.31 95 ARG A O 1
ATOM 743 N N . GLU A 1 96 ? -8.947 6.377 19.167 1.00 84.00 96 GLU A N 1
ATOM 744 C CA . GLU A 1 96 ? -9.920 5.850 20.134 1.00 84.00 96 GLU A CA 1
ATOM 745 C C . GLU A 1 96 ? -10.054 4.331 20.023 1.00 84.00 96 GLU A C 1
ATOM 747 O O . GLU A 1 96 ? -9.889 3.625 21.014 1.00 84.00 96 GLU A O 1
ATOM 752 N N . ILE A 1 97 ? -10.275 3.816 18.806 1.00 81.94 97 ILE A N 1
ATOM 753 C CA . ILE A 1 97 ? -10.381 2.370 18.569 1.00 81.94 97 ILE A CA 1
ATOM 754 C C . ILE A 1 97 ? -9.088 1.677 19.008 1.00 81.94 97 ILE A C 1
ATOM 756 O O . ILE A 1 97 ? -9.132 0.616 19.618 1.00 81.94 97 ILE A O 1
ATOM 760 N N . ARG A 1 98 ? -7.929 2.291 18.750 1.00 79.31 98 ARG A N 1
ATOM 761 C CA . ARG A 1 98 ? -6.640 1.745 19.183 1.00 79.31 98 ARG A CA 1
ATOM 762 C C . ARG A 1 98 ? -6.481 1.717 20.703 1.00 79.31 98 ARG A C 1
ATOM 764 O O . ARG A 1 98 ? -5.913 0.765 21.209 1.00 79.31 98 ARG A O 1
ATOM 771 N N . GLN A 1 99 ? -6.928 2.752 21.411 1.00 79.25 99 GLN A N 1
ATOM 772 C CA . GLN A 1 99 ? -6.875 2.796 22.877 1.00 79.25 99 GLN A CA 1
ATOM 773 C C . GLN A 1 99 ? -7.815 1.770 23.513 1.00 79.25 99 GLN A C 1
ATOM 775 O O . GLN A 1 99 ? -7.499 1.233 24.567 1.00 79.25 99 GLN A O 1
ATOM 780 N N . ALA A 1 100 ? -8.953 1.502 22.872 1.00 76.88 100 ALA A N 1
ATOM 781 C CA . ALA A 1 100 ? -9.913 0.497 23.315 1.00 76.88 100 ALA A CA 1
ATOM 782 C C . ALA A 1 100 ? -9.502 -0.939 22.943 1.00 76.88 100 ALA A C 1
ATOM 784 O O . ALA A 1 100 ? -9.966 -1.893 23.565 1.00 76.88 100 ALA A O 1
ATOM 785 N N . ALA A 1 101 ? -8.665 -1.109 21.918 1.00 70.88 101 ALA A N 1
ATOM 786 C CA . ALA A 1 101 ? -8.197 -2.410 21.472 1.00 70.88 101 ALA A CA 1
ATOM 787 C C . ALA A 1 101 ? -7.074 -2.925 22.385 1.00 70.88 101 ALA A C 1
ATOM 789 O O . ALA A 1 101 ? -5.917 -2.538 22.236 1.00 70.88 101 ALA A O 1
ATOM 790 N N . ASP A 1 102 ? -7.404 -3.873 23.260 1.00 61.06 102 ASP A N 1
ATOM 791 C CA . ASP A 1 102 ? -6.446 -4.630 24.083 1.00 61.06 102 ASP A CA 1
ATOM 792 C C . ASP A 1 102 ? -5.794 -5.778 23.277 1.00 61.06 102 ASP A C 1
ATOM 794 O O . ASP A 1 102 ? -5.677 -6.925 23.707 1.00 61.06 102 ASP A O 1
ATOM 798 N N . SER A 1 103 ? -5.472 -5.493 22.013 1.00 57.28 103 SER A N 1
ATOM 799 C CA . SER A 1 103 ? -5.005 -6.482 21.045 1.00 57.28 103 SER A CA 1
ATOM 800 C C . SER A 1 103 ? -3.484 -6.641 21.129 1.00 57.28 103 SER A C 1
ATOM 802 O O . SER A 1 103 ? -2.769 -5.654 20.934 1.00 57.28 103 SER A O 1
ATOM 804 N N . PRO A 1 104 ? -2.956 -7.869 21.307 1.00 57.75 104 PRO A N 1
ATOM 805 C CA . PRO A 1 104 ? -1.521 -8.132 21.191 1.00 57.75 104 PRO A CA 1
ATOM 806 C C . PRO A 1 104 ? -1.023 -7.944 19.750 1.00 57.75 104 PRO A C 1
ATOM 808 O O . PRO A 1 104 ? 0.163 -7.699 19.511 1.00 57.75 104 PRO A O 1
ATOM 811 N N . GLU A 1 105 ? -1.921 -8.043 18.768 1.00 63.78 105 GLU A N 1
ATOM 812 C CA . GLU A 1 105 ? -1.589 -7.794 17.378 1.00 63.78 105 GLU A CA 1
ATOM 813 C C . GLU A 1 105 ? -1.540 -6.286 17.116 1.00 63.78 105 GLU A C 1
ATOM 815 O O . GLU A 1 105 ? -2.548 -5.585 17.186 1.00 63.78 105 GLU A O 1
ATOM 820 N N . ASN A 1 106 ? -0.357 -5.785 16.748 1.00 81.06 106 ASN A N 1
ATOM 821 C CA . ASN A 1 106 ? -0.095 -4.389 16.370 1.00 81.06 106 ASN A CA 1
ATOM 822 C C . ASN A 1 106 ? -0.762 -3.958 15.040 1.00 81.06 106 ASN A C 1
ATOM 824 O O . ASN A 1 106 ? -0.244 -3.082 14.338 1.00 81.06 106 ASN A O 1
ATOM 828 N N . VAL A 1 107 ? -1.893 -4.569 14.678 1.00 89.50 107 VAL A N 1
ATOM 829 C CA . VAL A 1 107 ? -2.676 -4.341 13.461 1.00 89.50 107 VAL A CA 1
ATOM 830 C C . VAL A 1 107 ? -4.095 -3.968 13.848 1.00 89.50 107 VAL A C 1
ATOM 832 O O . VAL A 1 107 ? -4.762 -4.706 14.560 1.00 89.50 107 VAL A O 1
ATOM 835 N N . LEU A 1 108 ? -4.566 -2.839 13.332 1.00 91.38 108 LEU A N 1
ATOM 836 C CA . LEU A 1 108 ? -5.929 -2.378 13.526 1.00 91.38 108 LEU A CA 1
ATOM 837 C C . LEU A 1 108 ? -6.625 -2.245 12.165 1.00 91.38 108 LEU A C 1
ATOM 839 O O . LEU A 1 108 ? -6.171 -1.430 11.356 1.00 91.38 108 LEU A O 1
ATOM 843 N N . PRO A 1 109 ? -7.699 -3.001 11.878 1.00 92.81 109 PRO A N 1
ATOM 844 C CA . PRO A 1 109 ? -8.451 -2.830 10.640 1.00 92.81 109 PRO A CA 1
ATOM 845 C C . PRO A 1 109 ? -9.125 -1.450 10.599 1.00 92.81 109 PRO A C 1
ATOM 847 O O . PRO A 1 109 ? -9.619 -0.946 11.607 1.00 92.81 109 PRO A O 1
ATOM 850 N N . LEU A 1 110 ? -9.134 -0.830 9.421 1.00 93.12 110 LEU A N 1
ATOM 851 C CA . LEU A 1 110 ? -9.759 0.469 9.173 1.00 93.12 110 LEU A CA 1
ATOM 852 C C . LEU A 1 110 ? -11.112 0.240 8.506 1.00 93.12 110 LEU A C 1
ATOM 854 O O . LEU A 1 110 ? -11.198 0.141 7.280 1.00 93.12 110 LEU A O 1
ATOM 858 N N . ILE A 1 111 ? -12.145 0.117 9.331 1.00 92.94 111 ILE A N 1
ATOM 859 C CA . ILE A 1 111 ? -13.526 -0.107 8.900 1.00 92.94 111 ILE A CA 1
ATOM 860 C C . ILE A 1 111 ? -14.250 1.238 8.936 1.00 92.94 111 ILE A C 1
ATOM 862 O O . ILE A 1 111 ? -14.288 1.876 9.988 1.00 92.94 111 ILE A O 1
ATOM 866 N N . GLY A 1 112 ? -14.752 1.682 7.785 1.00 91.75 112 GLY A N 1
ATOM 867 C CA . GLY A 1 112 ? -15.515 2.925 7.682 1.00 91.75 112 GLY A CA 1
ATOM 868 C C . GLY A 1 112 ? -16.976 2.757 8.098 1.00 91.75 112 GLY A C 1
ATOM 869 O O . GLY A 1 112 ? -17.429 1.646 8.381 1.00 91.75 112 GLY A O 1
ATOM 870 N N . ASP A 1 113 ? -17.719 3.860 8.116 1.00 92.31 113 ASP A N 1
ATOM 871 C CA . ASP A 1 113 ? -19.126 3.897 8.539 1.00 92.31 113 ASP A CA 1
ATOM 872 C C . ASP A 1 113 ? -20.028 3.030 7.646 1.00 92.31 113 ASP A C 1
ATOM 874 O O . ASP A 1 113 ? -21.019 2.470 8.114 1.00 92.31 113 ASP A O 1
ATOM 878 N N . SER A 1 114 ? -19.655 2.846 6.376 1.00 91.50 114 SER A N 1
ATOM 879 C CA . SER A 1 114 ? -20.334 1.922 5.459 1.00 91.50 114 SER A CA 1
ATOM 880 C C . SER A 1 114 ? -20.157 0.435 5.809 1.00 91.50 114 SER A C 1
ATOM 882 O O . SER A 1 114 ? -20.774 -0.423 5.179 1.00 91.50 114 SER A O 1
ATOM 884 N N . GLY A 1 115 ? -19.279 0.102 6.762 1.00 91.31 115 GLY A N 1
ATOM 885 C CA . GLY A 1 115 ? -18.843 -1.266 7.051 1.00 91.31 115 GLY A CA 1
ATOM 886 C C . GLY A 1 115 ? -17.744 -1.781 6.112 1.00 91.31 115 GLY A C 1
ATOM 887 O O . GLY A 1 115 ? -17.229 -2.883 6.312 1.00 91.31 115 GLY A O 1
ATOM 888 N N . CYS A 1 116 ? -17.334 -0.999 5.107 1.00 92.12 116 CYS A N 1
ATOM 889 C CA . CYS A 1 116 ? -16.240 -1.369 4.214 1.00 92.12 116 CYS A CA 1
ATOM 890 C C . CYS A 1 116 ? -14.884 -1.308 4.930 1.00 92.12 116 CYS A C 1
ATOM 892 O O . CYS A 1 116 ? -14.576 -0.361 5.654 1.00 92.12 116 CYS A O 1
ATOM 894 N N . THR A 1 117 ? -14.029 -2.303 4.677 1.00 94.25 117 THR A N 1
ATOM 895 C CA . THR A 1 117 ? -12.637 -2.286 5.147 1.00 94.25 117 THR A CA 1
ATOM 896 C C . THR A 1 117 ? -11.751 -1.587 4.121 1.00 94.25 117 THR A C 1
ATOM 898 O O . THR A 1 117 ? -11.498 -2.114 3.040 1.00 94.25 117 THR A O 1
ATOM 901 N N . TRP A 1 118 ? -11.242 -0.411 4.475 1.00 95.31 118 TRP A N 1
ATOM 902 C CA . TRP A 1 118 ? -10.423 0.423 3.591 1.00 95.31 118 TRP A CA 1
ATOM 903 C C . TRP A 1 118 ? -8.924 0.108 3.668 1.00 95.31 118 TRP A C 1
ATOM 905 O O . TRP A 1 118 ? -8.149 0.469 2.778 1.00 95.31 118 TRP A O 1
ATOM 915 N N . GLY A 1 119 ? -8.496 -0.561 4.737 1.00 95.31 119 GLY A N 1
ATOM 916 C CA . GLY A 1 119 ? -7.096 -0.871 4.984 1.00 95.31 119 GLY A CA 1
ATOM 917 C C . GLY A 1 119 ? -6.836 -1.307 6.420 1.00 95.31 119 GLY A C 1
ATOM 918 O O . GLY A 1 119 ? -7.743 -1.748 7.122 1.00 95.31 119 GLY A O 1
ATOM 919 N N . ALA A 1 120 ? -5.594 -1.155 6.868 1.00 95.06 120 ALA A N 1
ATOM 920 C CA . ALA A 1 120 ? -5.197 -1.403 8.249 1.00 95.06 120 ALA A CA 1
ATOM 921 C C . ALA A 1 120 ? -4.164 -0.379 8.733 1.00 95.06 120 ALA A C 1
ATOM 923 O O . ALA A 1 120 ? -3.260 0.005 7.995 1.00 95.06 120 ALA A O 1
ATOM 924 N N . ALA A 1 121 ? -4.261 0.041 9.990 1.00 93.56 121 ALA A N 1
ATOM 925 C CA . ALA A 1 121 ? -3.218 0.791 10.673 1.00 93.56 121 ALA A CA 1
ATOM 926 C C . ALA A 1 121 ? -2.291 -0.176 11.411 1.00 93.56 121 ALA A C 1
ATOM 928 O O . ALA A 1 121 ? -2.744 -0.949 12.255 1.00 93.56 121 ALA A O 1
ATOM 929 N N . ILE A 1 122 ? -0.988 -0.100 11.146 1.00 90.50 122 ILE A N 1
ATOM 930 C CA . ILE A 1 122 ? 0.004 -0.949 11.810 1.00 90.50 122 ILE A CA 1
ATOM 931 C C . ILE A 1 122 ? 1.027 -0.128 12.593 1.00 90.50 122 ILE A C 1
ATOM 933 O O . ILE A 1 122 ? 1.485 0.927 12.145 1.00 90.50 122 ILE A O 1
ATOM 937 N N . GLN A 1 123 ? 1.404 -0.622 13.773 1.00 87.06 123 GLN A N 1
ATOM 938 C CA . GLN A 1 123 ? 2.634 -0.196 14.447 1.00 87.06 123 GLN A CA 1
ATOM 939 C C . GLN A 1 123 ? 3.748 -1.151 14.032 1.00 87.06 123 GLN A C 1
ATOM 941 O O . GLN A 1 123 ? 3.832 -2.282 14.496 1.00 87.06 123 GLN A O 1
ATOM 946 N N . SER A 1 124 ? 4.568 -0.690 13.098 1.00 75.69 124 SER A N 1
ATOM 947 C CA . SER A 1 124 ? 5.555 -1.499 12.381 1.00 75.69 124 SER A CA 1
ATOM 948 C C . SER A 1 124 ? 6.805 -1.857 13.187 1.00 75.69 124 SER A C 1
ATOM 950 O O . SER A 1 124 ? 7.447 -2.849 12.866 1.00 75.69 124 SER A O 1
ATOM 952 N N . SER A 1 125 ? 7.169 -1.092 14.221 1.00 70.50 125 SER A N 1
ATOM 953 C CA . SER A 1 125 ? 8.357 -1.368 15.039 1.00 70.50 125 SER A CA 1
ATOM 954 C C . SER A 1 125 ? 8.132 -1.047 16.517 1.00 70.50 125 SER A C 1
ATOM 956 O O . SER A 1 125 ? 7.410 -0.101 16.848 1.00 70.50 125 SER A O 1
ATOM 958 N N . GLN A 1 126 ? 8.795 -1.805 17.397 1.00 65.56 126 GLN A N 1
ATOM 959 C CA . GLN A 1 126 ? 8.824 -1.556 18.843 1.00 65.56 126 GLN A CA 1
ATOM 960 C C . GLN A 1 126 ? 9.294 -0.112 19.106 1.00 65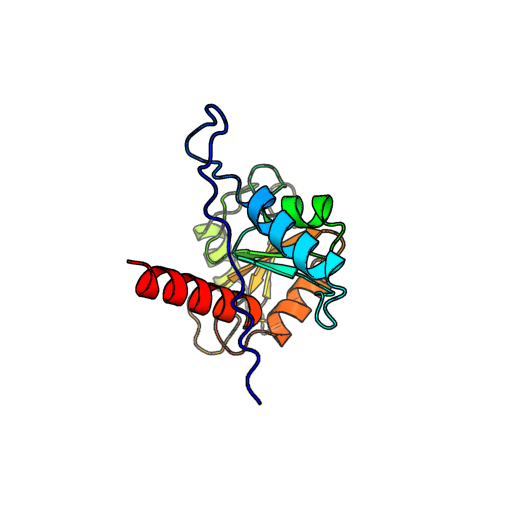.56 126 GLN A C 1
ATOM 962 O O . GLN A 1 126 ? 10.323 0.313 18.582 1.00 65.56 126 GLN A O 1
ATOM 967 N N . GLY A 1 127 ? 8.496 0.672 19.836 1.00 61.94 127 GLY A N 1
ATOM 968 C CA . GLY A 1 127 ? 8.764 2.091 20.123 1.00 61.94 127 GLY A CA 1
ATOM 969 C C . GLY A 1 127 ? 8.259 3.110 19.086 1.00 61.94 127 GLY A C 1
ATOM 970 O O . GLY A 1 127 ? 8.370 4.314 19.313 1.00 61.94 127 GLY A O 1
ATOM 971 N N . SER A 1 128 ? 7.668 2.687 17.961 1.00 67.75 128 SER A N 1
ATOM 972 C CA . SER A 1 128 ? 7.082 3.628 16.994 1.00 67.75 128 SER A CA 1
ATOM 973 C C . SER A 1 128 ? 5.727 4.157 17.476 1.00 67.75 128 SER A C 1
ATOM 975 O O . SER A 1 128 ? 4.716 3.458 17.426 1.00 67.75 128 SER A O 1
ATOM 977 N N . LEU A 1 129 ? 5.678 5.428 17.884 1.00 74.19 129 LEU A N 1
ATOM 978 C CA . LEU A 1 129 ? 4.437 6.075 18.337 1.00 74.19 129 LEU A CA 1
ATOM 979 C C . LEU A 1 129 ? 3.436 6.326 17.198 1.00 74.19 129 LEU A C 1
ATOM 981 O O . LEU A 1 129 ? 2.230 6.408 17.429 1.00 74.19 129 LEU A O 1
ATOM 985 N N . LYS A 1 130 ? 3.926 6.471 15.961 1.00 85.00 130 LYS A N 1
ATOM 986 C CA . LYS A 1 130 ? 3.105 6.837 14.799 1.00 85.00 130 LYS A CA 1
ATOM 987 C C . LYS A 1 130 ? 2.878 5.615 13.906 1.00 85.00 130 LYS A C 1
ATOM 989 O O . LYS A 1 130 ? 3.853 5.138 13.312 1.00 85.00 130 LYS A O 1
ATOM 994 N N . PRO A 1 131 ? 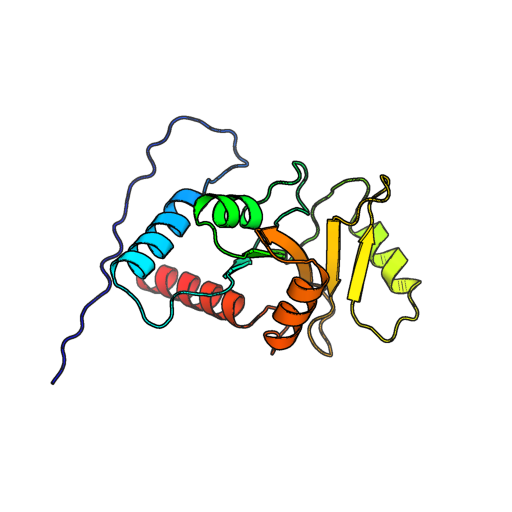1.628 5.146 13.738 1.00 89.81 131 PRO A N 1
ATOM 995 C CA . PRO A 1 131 ? 1.352 4.039 12.837 1.00 89.81 131 PRO A CA 1
ATOM 996 C C . PRO A 1 131 ? 1.655 4.410 11.378 1.00 89.81 131 PRO A C 1
ATOM 998 O O . PRO A 1 131 ? 1.857 5.583 11.029 1.00 89.81 131 PRO A O 1
ATOM 1001 N N . ILE A 1 132 ? 1.702 3.384 10.537 1.00 93.56 132 ILE A N 1
ATOM 1002 C CA . ILE A 1 132 ? 1.581 3.501 9.083 1.00 93.56 132 ILE A CA 1
ATOM 1003 C C . ILE A 1 132 ? 0.263 2.857 8.653 1.00 93.56 132 ILE A C 1
ATOM 1005 O O . ILE A 1 132 ? -0.239 1.950 9.319 1.00 93.56 132 ILE A O 1
ATOM 1009 N N . PHE A 1 133 ? -0.311 3.354 7.567 1.00 95.38 133 PHE A N 1
ATOM 1010 C CA . PHE A 1 133 ? -1.617 2.949 7.065 1.00 95.38 133 PHE A CA 1
ATOM 1011 C C . PHE A 1 133 ? -1.424 2.161 5.778 1.00 95.38 133 PHE A C 1
ATOM 1013 O O . PHE A 1 133 ? -0.866 2.668 4.810 1.00 95.38 133 PHE A O 1
ATOM 1020 N N . ILE A 1 134 ? -1.854 0.909 5.782 1.00 97.00 134 ILE A N 1
ATOM 1021 C CA . ILE A 1 134 ? -1.732 -0.009 4.658 1.00 97.00 134 ILE A CA 1
ATOM 1022 C C . ILE A 1 134 ? -3.071 -0.067 3.950 1.00 97.00 134 ILE A C 1
ATOM 1024 O O . ILE A 1 134 ? -4.108 -0.244 4.587 1.00 97.00 134 ILE A O 1
ATOM 1028 N N . SER A 1 135 ? -3.043 0.038 2.630 1.00 97.4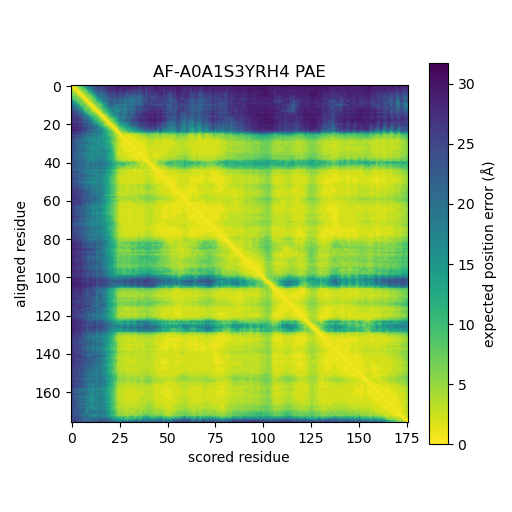4 135 SER A N 1
ATOM 1029 C CA . SER A 1 135 ? -4.216 -0.149 1.786 1.00 97.44 135 SER A CA 1
ATOM 1030 C C . SER A 1 135 ? -3.858 -0.939 0.538 1.00 97.44 135 SER A C 1
ATOM 1032 O O . SER A 1 135 ? -2.737 -0.860 0.028 1.00 97.44 135 SER A O 1
ATOM 1034 N N . VAL A 1 136 ? -4.817 -1.722 0.051 1.00 98.12 136 VAL A N 1
ATOM 1035 C CA . VAL A 1 136 ? -4.659 -2.482 -1.191 1.00 98.12 136 VAL A CA 1
ATOM 1036 C C . VAL A 1 136 ? -4.514 -1.504 -2.352 1.00 98.12 136 VAL A C 1
ATOM 1038 O O . VAL A 1 136 ? -5.296 -0.563 -2.455 1.00 98.12 136 VAL A O 1
ATOM 1041 N N . GLY A 1 137 ? -3.515 -1.710 -3.209 1.00 97.38 137 GLY A N 1
ATOM 1042 C CA . GLY A 1 137 ? -3.387 -1.005 -4.480 1.00 97.38 137 GLY A CA 1
ATOM 1043 C C . GLY A 1 137 ? -4.047 -1.801 -5.603 1.00 97.38 137 GLY A C 1
ATOM 1044 O O . GLY A 1 137 ? -5.116 -1.435 -6.085 1.00 97.38 137 GLY A O 1
ATOM 1045 N N . HIS A 1 138 ? -3.425 -2.909 -6.000 1.00 98.19 138 HIS A N 1
ATOM 1046 C CA . HIS A 1 138 ? -3.864 -3.739 -7.121 1.00 98.19 138 HIS A CA 1
ATOM 1047 C C . HIS A 1 138 ? -3.410 -5.195 -6.940 1.00 98.19 138 HIS A C 1
ATOM 1049 O O . HIS A 1 138 ? -2.318 -5.431 -6.431 1.00 98.19 138 HIS A O 1
ATOM 1055 N N . ARG A 1 139 ? -4.244 -6.164 -7.355 1.00 97.56 139 ARG A N 1
ATOM 1056 C CA . ARG A 1 139 ? -3.945 -7.618 -7.417 1.00 97.56 139 ARG A CA 1
ATOM 1057 C C . ARG A 1 139 ? -3.294 -8.227 -6.161 1.00 97.56 139 ARG A C 1
ATOM 1059 O O . ARG A 1 139 ? -2.520 -9.175 -6.254 1.00 97.56 139 ARG A O 1
ATOM 1066 N N . VAL A 1 140 ? -3.633 -7.719 -4.978 1.00 97.38 140 VAL A N 1
ATOM 1067 C CA . VAL A 1 140 ? -3.148 -8.231 -3.690 1.00 97.38 140 VAL A CA 1
ATOM 1068 C C . VAL A 1 140 ? -4.262 -8.158 -2.652 1.00 97.38 140 VAL A C 1
ATOM 1070 O O . VAL A 1 140 ? -5.042 -7.207 -2.638 1.00 97.38 140 VAL A O 1
ATOM 1073 N N . SER A 1 141 ? -4.363 -9.167 -1.786 1.00 97.75 141 SER A N 1
ATOM 1074 C CA . SER A 1 141 ? -5.304 -9.128 -0.665 1.00 97.75 141 SER A CA 1
ATOM 1075 C C . SER A 1 141 ? -4.788 -8.199 0.438 1.00 97.75 141 SER A C 1
ATOM 1077 O O . SER A 1 141 ? -3.578 -8.005 0.584 1.00 97.75 141 SER A O 1
ATOM 1079 N N . LEU A 1 142 ? -5.684 -7.651 1.263 1.00 96.88 142 LEU A N 1
ATOM 1080 C CA . LEU A 1 142 ? -5.267 -6.825 2.398 1.00 96.88 142 LEU A CA 1
ATOM 1081 C C . LEU A 1 142 ? -4.399 -7.617 3.392 1.00 96.88 142 LEU A C 1
ATOM 1083 O O . LEU A 1 142 ? -3.409 -7.085 3.886 1.00 96.88 142 LEU A O 1
ATOM 1087 N N . ALA A 1 143 ? -4.720 -8.890 3.636 1.00 96.19 143 ALA A N 1
ATOM 1088 C CA . ALA A 1 143 ? -3.941 -9.757 4.520 1.00 96.19 143 ALA A CA 1
ATOM 1089 C C . ALA A 1 143 ? -2.497 -9.929 4.017 1.00 96.19 143 ALA A C 1
ATOM 1091 O O . ALA A 1 143 ? -1.547 -9.641 4.746 1.00 96.19 143 ALA A O 1
ATOM 1092 N N . THR A 1 144 ? -2.330 -10.282 2.737 1.00 96.88 144 THR A N 1
ATOM 1093 C CA . THR A 1 144 ? -1.011 -10.422 2.098 1.00 96.88 144 THR A CA 1
ATOM 1094 C C . THR A 1 144 ? -0.252 -9.096 2.083 1.00 96.88 144 THR A C 1
ATOM 1096 O O . THR A 1 144 ? 0.957 -9.070 2.310 1.00 96.88 144 THR A O 1
ATOM 1099 N N . ALA A 1 145 ? -0.944 -7.976 1.852 1.00 97.06 145 ALA A N 1
ATOM 1100 C CA . ALA A 1 145 ? -0.340 -6.649 1.886 1.00 97.06 145 ALA A CA 1
ATOM 1101 C C . ALA A 1 145 ? 0.226 -6.323 3.277 1.00 97.06 145 ALA A C 1
ATOM 1103 O O . ALA A 1 145 ? 1.369 -5.882 3.386 1.00 97.06 145 ALA A O 1
ATOM 1104 N N . ILE A 1 146 ? -0.541 -6.586 4.341 1.00 95.50 146 ILE A N 1
ATOM 1105 C CA . ILE A 1 146 ? -0.110 -6.377 5.729 1.00 95.50 146 ILE A CA 1
ATOM 1106 C C . ILE A 1 146 ? 1.112 -7.236 6.056 1.00 95.50 146 ILE A C 1
ATOM 1108 O O . ILE A 1 146 ? 2.090 -6.721 6.598 1.00 95.50 146 ILE A O 1
ATOM 1112 N N . GLU A 1 147 ? 1.073 -8.523 5.721 1.00 95.38 147 GLU A N 1
ATOM 1113 C CA . GLU A 1 147 ? 2.173 -9.454 5.975 1.00 95.38 147 GLU A CA 1
ATOM 1114 C C . GLU A 1 147 ? 3.452 -9.034 5.238 1.00 95.38 147 GLU A C 1
ATOM 1116 O O . GLU A 1 147 ? 4.511 -8.896 5.850 1.00 95.38 147 GLU A O 1
ATOM 1121 N N . THR A 1 148 ? 3.341 -8.719 3.945 1.00 95.81 148 THR A N 1
ATOM 1122 C CA . THR A 1 148 ? 4.477 -8.282 3.116 1.00 95.81 148 THR A CA 1
ATOM 1123 C C . THR A 1 148 ? 5.106 -6.995 3.652 1.00 95.81 148 THR A C 1
ATOM 1125 O O . THR A 1 148 ? 6.331 -6.864 3.732 1.00 95.81 148 THR A O 1
ATOM 1128 N N . VAL A 1 149 ? 4.278 -6.036 4.070 1.00 95.38 149 VAL A N 1
ATOM 1129 C CA . VAL A 1 149 ? 4.756 -4.794 4.687 1.00 95.38 149 VAL A CA 1
ATOM 1130 C C . VAL A 1 149 ? 5.454 -5.084 6.019 1.00 95.38 149 VAL A C 1
ATOM 1132 O O . VAL A 1 149 ? 6.562 -4.601 6.229 1.00 95.38 149 VAL A O 1
ATOM 1135 N N . LYS A 1 150 ? 4.878 -5.923 6.891 1.00 92.81 150 LYS A N 1
ATOM 1136 C CA . LYS A 1 150 ? 5.507 -6.313 8.166 1.00 92.81 150 LYS A CA 1
ATOM 1137 C C . LYS A 1 150 ? 6.880 -6.959 7.960 1.00 92.81 150 LYS A C 1
ATOM 1139 O O . LYS A 1 150 ? 7.830 -6.563 8.627 1.00 92.81 150 LYS A O 1
ATOM 1144 N N . MET A 1 151 ? 7.006 -7.890 7.012 1.00 93.81 151 MET A N 1
ATOM 1145 C CA . MET A 1 151 ? 8.273 -8.580 6.717 1.00 93.81 151 MET A CA 1
ATOM 1146 C C . MET A 1 151 ? 9.384 -7.633 6.243 1.00 93.81 151 MET A C 1
ATOM 1148 O O . MET A 1 151 ? 10.566 -7.918 6.417 1.00 93.81 151 MET A O 1
ATOM 1152 N N . THR A 1 152 ? 9.020 -6.494 5.656 1.00 93.75 152 THR A N 1
ATOM 1153 C CA . THR A 1 152 ? 9.973 -5.505 5.130 1.00 93.75 152 THR A CA 1
ATOM 1154 C C . THR A 1 152 ? 10.202 -4.322 6.078 1.00 93.75 152 THR A C 1
ATOM 1156 O O . THR A 1 152 ? 11.023 -3.445 5.794 1.00 93.75 152 THR A O 1
ATOM 1159 N N . CYS A 1 153 ? 9.526 -4.286 7.228 1.00 91.00 153 CYS A N 1
ATOM 1160 C CA . CYS A 1 153 ? 9.676 -3.251 8.247 1.00 91.00 153 CYS A CA 1
ATOM 1161 C C . CYS A 1 153 ? 10.815 -3.579 9.223 1.00 91.00 153 CYS A C 1
ATOM 1163 O O . CYS A 1 153 ? 10.603 -4.155 10.284 1.00 91.00 153 CYS A O 1
ATOM 1165 N N . ARG A 1 154 ? 12.038 -3.133 8.904 1.00 87.94 154 ARG A N 1
ATOM 1166 C CA . ARG A 1 154 ? 13.134 -3.037 9.896 1.00 87.94 154 ARG A CA 1
ATOM 1167 C C . ARG A 1 154 ? 13.016 -1.790 10.780 1.00 87.94 154 ARG A C 1
ATOM 1169 O O . ARG A 1 154 ? 13.521 -1.762 11.896 1.00 87.94 154 ARG A O 1
ATOM 1176 N N . PHE A 1 155 ? 12.354 -0.760 10.258 1.00 89.50 155 PHE A N 1
ATOM 1177 C CA . PHE A 1 155 ? 12.072 0.518 10.909 1.00 89.50 155 PHE A CA 1
ATOM 1178 C C . PHE A 1 155 ? 10.574 0.834 10.785 1.00 89.50 155 PHE A C 1
ATOM 1180 O O . PHE A 1 155 ? 9.804 0.035 10.248 1.00 89.50 155 PHE A O 1
ATOM 1187 N N . ARG A 1 156 ? 10.158 2.041 11.203 1.00 90.06 156 ARG A N 1
ATOM 1188 C CA . ARG A 1 156 ? 8.771 2.510 11.042 1.00 90.06 156 ARG A CA 1
ATOM 1189 C C . ARG A 1 156 ? 8.266 2.376 9.597 1.00 90.06 156 ARG A C 1
ATOM 1191 O O . ARG A 1 156 ? 7.124 1.983 9.386 1.00 90.06 156 ARG A O 1
ATOM 1198 N N . VAL A 1 157 ? 9.078 2.759 8.616 1.00 92.25 157 VAL A N 1
ATOM 1199 C CA . VAL A 1 157 ? 8.719 2.721 7.190 1.00 92.25 157 VAL A CA 1
ATOM 1200 C C . VAL A 1 157 ? 9.356 1.477 6.561 1.00 92.25 157 VAL A C 1
ATOM 1202 O O . VAL A 1 157 ? 10.516 1.202 6.881 1.00 92.25 157 VAL A O 1
ATOM 1205 N N . PRO A 1 158 ? 8.644 0.739 5.685 1.00 94.94 158 PRO A N 1
ATOM 1206 C CA . PRO A 1 158 ? 9.195 -0.418 4.983 1.00 94.94 158 PRO A CA 1
ATOM 1207 C C . PRO A 1 158 ? 10.496 -0.087 4.267 1.00 94.94 158 PRO A C 1
ATOM 1209 O O . PRO A 1 158 ? 10.628 0.983 3.669 1.00 94.94 158 PRO A O 1
ATOM 1212 N N . GLU A 1 159 ? 11.437 -1.023 4.295 1.00 95.88 159 GLU A N 1
ATOM 1213 C CA . GLU A 1 159 ? 12.766 -0.842 3.718 1.00 95.88 159 GLU A CA 1
ATOM 1214 C C . GLU A 1 159 ? 12.736 -0.404 2.238 1.00 95.88 159 GLU A C 1
ATOM 1216 O O . GLU A 1 159 ? 13.461 0.540 1.917 1.00 95.88 159 GLU A O 1
ATOM 1221 N N . PRO A 1 160 ? 11.872 -0.952 1.350 1.00 95.75 160 PRO A N 1
ATOM 1222 C CA . PRO A 1 160 ? 11.790 -0.491 -0.040 1.00 95.75 160 PRO A CA 1
ATOM 1223 C C . PRO A 1 160 ? 11.439 0.998 -0.167 1.00 95.75 160 PRO A C 1
ATOM 1225 O O . PRO A 1 160 ? 12.100 1.734 -0.899 1.00 95.75 160 PRO A O 1
ATOM 1228 N N . ILE A 1 161 ? 10.446 1.462 0.599 1.00 96.12 161 ILE A N 1
ATOM 1229 C CA . ILE A 1 161 ? 10.014 2.867 0.593 1.00 96.12 161 ILE A CA 1
ATOM 1230 C C . ILE A 1 161 ? 11.086 3.759 1.220 1.00 96.12 161 ILE A C 1
ATOM 1232 O O . ILE A 1 161 ? 11.399 4.826 0.696 1.00 96.12 161 ILE A O 1
ATOM 1236 N N . ARG A 1 162 ? 11.676 3.320 2.335 1.00 95.44 162 ARG A N 1
ATOM 1237 C CA . ARG A 1 162 ? 12.730 4.061 3.032 1.00 95.44 162 ARG A CA 1
ATOM 1238 C C . ARG A 1 162 ? 13.938 4.297 2.122 1.00 95.44 162 ARG A C 1
ATOM 1240 O O . ARG A 1 162 ? 14.465 5.404 2.084 1.00 95.44 162 ARG A O 1
ATOM 1247 N N . GLN A 1 163 ? 14.358 3.274 1.380 1.00 96.38 163 GLN A N 1
ATOM 1248 C CA . GLN A 1 163 ? 15.467 3.367 0.430 1.00 96.38 163 GLN A CA 1
ATOM 1249 C C . GLN A 1 163 ? 15.143 4.283 -0.754 1.00 96.38 163 GLN A C 1
ATOM 1251 O O . GLN A 1 163 ? 16.002 5.057 -1.176 1.00 96.38 163 GLN A O 1
ATOM 1256 N N . ALA A 1 164 ? 13.911 4.236 -1.268 1.00 94.62 164 ALA A N 1
ATOM 1257 C CA . ALA A 1 164 ? 13.465 5.151 -2.315 1.00 94.62 164 ALA A CA 1
ATOM 1258 C C . ALA A 1 164 ? 13.497 6.620 -1.848 1.00 94.62 164 ALA A C 1
ATOM 1260 O O . ALA A 1 164 ? 14.041 7.469 -2.554 1.00 94.62 164 ALA A O 1
ATOM 1261 N N . ASP A 1 165 ? 12.998 6.915 -0.640 1.00 94.12 165 ASP A N 1
ATOM 1262 C CA . ASP A 1 165 ? 13.012 8.269 -0.060 1.00 94.12 165 ASP A CA 1
ATOM 1263 C C . ASP A 1 165 ? 14.447 8.785 0.161 1.00 94.12 165 ASP A C 1
ATOM 1265 O O . ASP A 1 165 ? 14.754 9.921 -0.200 1.00 94.12 165 ASP A O 1
ATOM 1269 N N . ILE A 1 166 ? 15.359 7.944 0.668 1.00 95.06 166 ILE A N 1
ATOM 1270 C CA . ILE A 1 166 ? 16.774 8.316 0.853 1.00 95.06 166 ILE A CA 1
ATOM 1271 C C . ILE A 1 166 ? 17.430 8.684 -0.478 1.00 95.06 166 ILE A C 1
ATOM 1273 O O . ILE A 1 166 ? 18.009 9.767 -0.584 1.00 95.06 166 ILE A O 1
ATOM 1277 N N . ARG A 1 167 ? 17.309 7.819 -1.494 1.00 94.75 167 ARG A N 1
ATOM 1278 C CA . ARG A 1 167 ? 17.932 8.029 -2.812 1.00 94.75 167 ARG A CA 1
ATOM 1279 C C . ARG A 1 167 ? 17.343 9.229 -3.544 1.00 94.75 167 ARG A C 1
ATOM 1281 O O . ARG A 1 167 ? 18.082 9.993 -4.155 1.00 94.75 167 ARG A O 1
ATOM 1288 N N . SER A 1 168 ? 16.027 9.428 -3.450 1.00 92.50 168 SER A N 1
ATOM 1289 C CA . SER A 1 168 ? 15.363 10.601 -4.026 1.00 92.50 168 SER A CA 1
ATOM 1290 C C . SER A 1 168 ? 15.901 11.897 -3.408 1.00 92.50 168 SER A C 1
ATOM 1292 O O . SER A 1 168 ? 16.304 12.806 -4.133 1.00 92.50 168 SER A O 1
ATOM 1294 N N . ARG A 1 169 ? 16.011 11.962 -2.073 1.00 92.62 169 ARG A N 1
ATOM 1295 C CA . ARG A 1 169 ? 16.565 13.133 -1.371 1.00 92.62 169 ARG A CA 1
ATOM 1296 C C . ARG A 1 169 ? 18.048 13.352 -1.652 1.00 92.62 169 ARG A C 1
ATOM 1298 O O . ARG A 1 169 ? 18.483 14.494 -1.726 1.00 92.62 169 ARG A O 1
ATOM 1305 N N . GLU A 1 170 ? 18.830 12.283 -1.756 1.00 94.31 170 GLU A N 1
ATOM 1306 C CA . GLU A 1 170 ? 20.248 12.361 -2.119 1.00 94.31 170 GLU A CA 1
ATOM 1307 C C . GLU A 1 170 ? 20.434 12.933 -3.522 1.00 94.31 170 GLU A C 1
ATOM 1309 O O . GLU A 1 170 ? 21.223 13.858 -3.704 1.00 94.31 170 GLU A O 1
ATOM 1314 N N . ARG A 1 171 ? 19.638 12.469 -4.490 1.00 91.19 171 ARG A N 1
ATOM 1315 C CA . ARG A 1 171 ? 19.682 12.993 -5.855 1.00 91.19 171 ARG A CA 1
ATOM 1316 C C . ARG A 1 171 ? 19.376 14.490 -5.901 1.00 91.19 171 ARG A C 1
ATOM 1318 O O . ARG A 1 171 ? 20.112 15.213 -6.564 1.00 91.19 171 ARG A O 1
ATOM 1325 N N . LEU A 1 172 ? 18.356 14.939 -5.162 1.00 90.69 172 LEU A N 1
ATOM 1326 C CA . LEU A 1 172 ? 17.993 16.358 -5.064 1.00 90.69 172 LEU A CA 1
ATOM 1327 C C . LEU A 1 172 ? 19.107 17.215 -4.452 1.00 90.69 172 LEU A C 1
ATOM 1329 O O . LEU A 1 172 ? 19.316 18.327 -4.910 1.00 90.69 172 LEU A O 1
ATOM 1333 N N . ARG A 1 173 ? 19.838 16.710 -3.449 1.00 88.94 173 ARG A N 1
ATOM 1334 C CA . ARG A 1 173 ? 20.969 17.445 -2.853 1.00 88.94 173 ARG A CA 1
ATOM 1335 C C . ARG A 1 173 ? 22.162 17.580 -3.797 1.00 88.94 173 ARG A C 1
ATOM 1337 O O . ARG A 1 173 ? 22.843 18.590 -3.747 1.00 88.94 173 ARG A O 1
ATOM 1344 N N . ASN A 1 174 ? 22.420 16.569 -4.625 1.00 87.06 174 ASN A N 1
ATOM 1345 C CA . ASN A 1 174 ? 23.580 16.552 -5.523 1.00 87.06 174 ASN A CA 1
ATOM 1346 C C . ASN A 1 174 ? 23.349 17.326 -6.837 1.00 87.06 174 ASN A C 1
ATOM 1348 O O . ASN A 1 174 ? 24.284 17.459 -7.616 1.00 87.06 174 ASN A O 1
ATOM 1352 N N . HIS A 1 175 ? 22.109 17.744 -7.121 1.00 78.62 175 HIS A N 1
ATOM 1353 C CA . HIS A 1 175 ? 21.705 18.453 -8.351 1.00 78.62 175 HIS A CA 1
ATOM 1354 C C . HIS A 1 175 ? 21.069 19.822 -8.040 1.00 78.62 175 HIS A C 1
ATOM 1356 O O . HIS A 1 175 ? 20.315 20.352 -8.853 1.00 78.62 175 HIS A O 1
ATOM 1362 N N . GLN A 1 176 ? 21.347 20.356 -6.847 1.00 53.22 176 GLN A N 1
ATOM 1363 C CA . GLN A 1 176 ? 21.166 21.763 -6.476 1.00 53.22 176 GLN A CA 1
ATOM 1364 C C . GLN A 1 176 ? 22.506 22.481 -6.603 1.00 53.22 176 GLN A C 1
ATOM 1366 O O . GLN A 1 176 ? 22.481 23.661 -7.007 1.00 53.22 176 GLN A O 1
#

Radius of gyration: 17.92 Å; Cα contacts (8 Å, |Δi|>4): 261; chains: 1; bounding box: 58×33×46 Å

Solvent-accessible surface area (backbone atoms only — not comparable to full-atom values): 10274 Å² total; per-residue (Å²): 137,85,85,84,78,77,84,84,76,81,89,70,84,86,84,73,84,91,70,68,101,85,64,84,76,58,52,67,63,54,49,51,54,53,49,52,40,57,75,66,64,44,94,78,63,74,83,59,46,73,32,88,31,29,0,36,46,30,82,80,54,64,18,64,15,21,54,42,11,61,76,66,76,38,30,16,29,5,44,17,80,64,84,61,71,35,59,85,40,42,74,66,56,55,51,52,53,53,73,71,48,91,58,90,61,58,62,42,77,38,61,25,78,86,67,50,76,40,34,32,40,28,49,52,33,95,89,48,88,69,48,34,34,40,15,37,20,21,93,54,53,60,67,59,45,51,51,57,46,54,78,39,26,89,39,68,56,34,46,74,49,48,51,50,53,52,52,53,54,50,53,55,65,76,73,109

Organism: Nicotiana tabacum (NCBI:txid4097)

Secondary structure (DSSP, 8-state):
--------------------TT----HHHHHHHHHHHHHTT-TT--SSEEEES-SSSSTTS--HHHHHHHHHT--EEEEESS---BTTB-HHHHHHHHHH---SSSEEEEE-TTS-EEEEEE--STT--S-EEEEEEES--HHHHHHHHHHH-SSSS-HHHHHHHHHHHHHHHHT-

Sequence (176 aa):
MNDDKEATFSERNCSTEFQSPQQMDWAPVLLELLDKMKKNAHPFYPQLLMVDGNGLLHPRGFGLACHIGVLADLPTVGVGKNLHHVDGLTQSRVREIRQAADSPENVLPLIGDSGCTWGAAIQSSQGSLKPIFISVGHRVSLATAIETVKMTCRFRVPEPIRQADIRSRERLRNHQ

Mean predicted aligned error: 9.13 Å

pLDDT: mean 82.36, std 21.04, range [25.91, 98.38]

Foldseek 3Di:
DDDPDDPDDDDDDPPDDDDDPPPPPCQVVVLVVLVVCVVVVPVPNDQEEEDAKQACQEQVRGMSQQSNCVVNVHWYKYKYQDHDDHQNDDPVVVVVVVVVDPDPAQKAFDQHPVRDTAAIWGQLDDPDPGTITMGGRDDDDRVRRVVVQSVQPP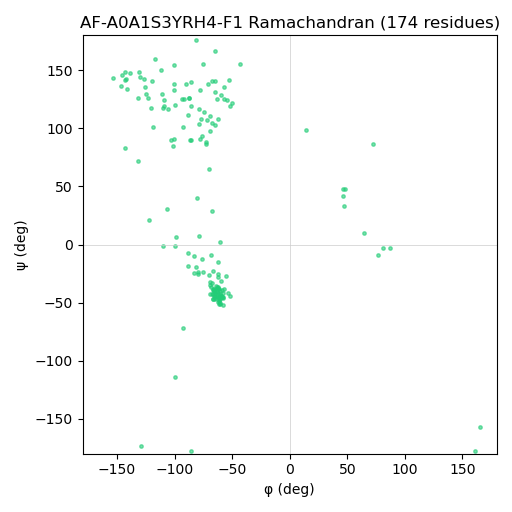DRGGPVVVVVVVVVVVVVVVVD

Nearest PDB structures (foldseek):
  6ozk-assembly1_A  TM=9.434E-01  e=1.238E-17  Mus musculus
  6ozq-assembly1_A  TM=9.420E-01  e=1.830E-17  Mus musculus
  4nsp-assembly1_A  TM=9.487E-01  e=3.744E-17  Homo sapiens
  6ozo-assembly1_A  TM=9.417E-01  e=2.704E-17  Mus musculus
  6ozs-assembly1_A  TM=9.446E-01  e=3.508E-17  Mus musculus